Protein AF-A0A2S8FTF8-F1 (afdb_monomer)

Second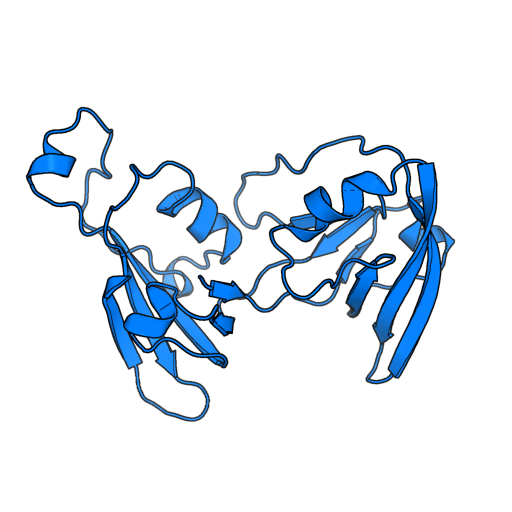ary structure (DSSP, 8-state):
-EEEEEPSP-EE-TTSHHHHTT--TTPEEEEETTEESS-TTTHHHHGGGGTTSEEEEEEEETTEEEEEEEE-PPPS--S---STTPPEEETTTTEEE-EEEEEEEE-TTSHHHHTT--TT-EEEEEEE---HHHHTSS----SS---EETTTTT--HHHHHHHHTTTPPTT--EEEEEEPTTSS-EEEEE-

Nearest PDB structures (foldseek):
  7w70-assembly1_B  TM=7.753E-01  e=2.051E-04  Kangiella koreensis DSM 16069
  7w6y-assembly1_A  TM=6.900E-01  e=7.087E-05  Kangiella koreensis DSM 16069
  7w6z-assembly1_A  TM=3.924E-01  e=5.774E-07  Kangiella koreensis DSM 16069
  2zpm-assembly1_A  TM=7.618E-01  e=7.851E-04  Escherichia coli K-12
  7w6x-assembly1_A  TM=4.088E-01  e=1.958E-05  Escherichia coli K-12

pLDDT: mean 88.94, std 10.86, range [48.06, 98.75]

Solvent-accessible surface area (backbone atoms only — not comparable to full-atom values): 10565 Å² total; per-residue (Å²): 78,75,32,39,32,55,49,38,30,68,43,65,39,85,92,20,40,33,53,77,47,70,58,53,70,60,28,28,68,48,26,48,56,93,44,64,33,65,48,53,88,54,34,45,69,70,51,50,80,44,50,75,38,73,36,47,34,32,25,38,47,97,86,41,82,46,78,33,73,32,52,25,40,71,66,88,58,77,88,75,70,82,51,94,84,49,58,48,49,38,55,29,37,26,37,28,28,42,45,45,49,34,27,59,37,46,38,86,93,22,54,38,39,79,46,66,55,47,57,50,26,34,56,40,35,43,30,82,54,66,50,74,73,56,68,69,39,95,65,88,68,75,95,58,100,66,64,48,41,34,64,86,69,69,44,44,38,56,53,47,41,56,74,66,50,73,79,53,66,87,90,54,37,33,37,38,31,29,37,38,66,98,56,95,48,73,48,78,34,62,64

Mean predicted aligned error: 5.54 Å

Sequence (191 aa):
GLVMEMTPILHIQEGSPAAEHGLKVGDKLVSIGDEPAADGYTLASRTAKYAGETVDVVVNRDGEEVTLSVPMRQPKQYNTQSGYRSELAVDMLGVSYSLERRVAEVLPGSPAEAAGLQAGDEIRTLRLKPTDSQKGSGYGWPKHDEPLSLVKDEIGWQDAFDAAFQYLPAGVPVEVIADREGTDETQTVLI

Foldseek 3Di:
DFQFDKFFWQDADPPFQCVVFPNDGRWAWQAWAPGGCSRVVCRLVVCQVQAQHWTWTWTQDPNDIDTTTTHFHHQPDDPPDQDFPDWRDNRSRRTTIATAQFTQADDPPDLCVVQPHGGGKRWFKKFWDADPVQVPPPDPDDPDRDIDGCVVVVGTPVNCCVVPPPPDDPPTKMWIWIDHPPDRDIDTTID

Structure (mmCIF, N/CA/C/O backbone):
data_AF-A0A2S8FTF8-F1
#
_entry.id   AF-A0A2S8FTF8-F1
#
loop_
_atom_site.group_PDB
_atom_site.id
_atom_site.type_symbol
_atom_site.label_atom_id
_atom_site.label_alt_id
_atom_site.label_comp_id
_atom_site.label_asym_id
_atom_site.label_entity_id
_atom_site.label_seq_id
_atom_site.pdbx_PDB_ins_code
_atom_site.Cartn_x
_atom_site.Cartn_y
_atom_site.Cartn_z
_atom_site.occupancy
_atom_site.B_iso_or_equiv
_atom_site.auth_seq_id
_atom_site.auth_comp_id
_atom_site.auth_asym_id
_atom_site.auth_atom_id
_atom_site.pdbx_PDB_model_num
ATOM 1 N N . GLY A 1 1 ? -0.404 -2.524 -11.926 1.00 88.25 1 GLY A N 1
ATOM 2 C CA . GLY A 1 1 ? -0.818 -3.939 -11.894 1.00 88.25 1 GLY A CA 1
ATOM 3 C C . GLY A 1 1 ? -0.213 -4.715 -10.740 1.00 88.25 1 GLY A C 1
ATOM 4 O O . GLY A 1 1 ? -0.396 -5.919 -10.711 1.00 88.25 1 GLY A O 1
ATOM 5 N N . LEU A 1 2 ? 0.488 -4.057 -9.812 1.00 92.75 2 LEU A N 1
ATOM 6 C CA . LEU A 1 2 ? 1.036 -4.682 -8.615 1.00 92.75 2 LEU A CA 1
ATOM 7 C C . LEU A 1 2 ? 0.256 -4.148 -7.419 1.00 92.75 2 LEU A C 1
ATOM 9 O O . LEU A 1 2 ? 0.100 -2.931 -7.303 1.00 92.75 2 LEU A O 1
ATOM 13 N N . VAL A 1 3 ? -0.223 -5.048 -6.571 1.00 94.62 3 VAL A N 1
ATOM 14 C CA . VAL A 1 3 ? -0.694 -4.738 -5.223 1.00 94.62 3 VAL A CA 1
ATOM 15 C C . VAL A 1 3 ? 0.404 -5.199 -4.281 1.00 94.62 3 VAL A C 1
ATOM 17 O O . VAL A 1 3 ? 0.821 -6.357 -4.329 1.00 94.62 3 VAL A O 1
ATOM 20 N N . MET A 1 4 ? 0.904 -4.287 -3.458 1.00 94.88 4 MET A N 1
ATOM 21 C CA . MET A 1 4 ? 2.010 -4.572 -2.548 1.00 94.88 4 MET A CA 1
ATOM 22 C C . MET A 1 4 ? 1.496 -4.965 -1.173 1.00 94.88 4 MET A C 1
ATOM 24 O O . MET A 1 4 ? 0.426 -4.525 -0.754 1.00 94.88 4 MET A O 1
ATOM 28 N N . GLU A 1 5 ? 2.272 -5.774 -0.460 1.00 94.88 5 GLU A N 1
ATOM 29 C CA . GLU A 1 5 ? 1.946 -6.133 0.911 1.00 94.88 5 GLU A CA 1
ATOM 30 C C . GLU A 1 5 ? 1.924 -4.895 1.805 1.00 94.88 5 GLU A C 1
ATOM 32 O O . GLU A 1 5 ? 2.870 -4.113 1.862 1.00 94.88 5 GLU A O 1
ATOM 37 N N . MET A 1 6 ? 0.817 -4.730 2.518 1.00 94.56 6 MET A N 1
ATOM 38 C CA . MET A 1 6 ? 0.644 -3.689 3.517 1.00 94.56 6 MET A CA 1
ATOM 39 C C . MET A 1 6 ? 1.134 -4.191 4.877 1.00 94.56 6 MET A C 1
ATOM 41 O O . MET A 1 6 ? 0.786 -5.302 5.297 1.00 94.56 6 MET A O 1
ATOM 45 N N . THR A 1 7 ? 1.906 -3.365 5.583 1.00 95.19 7 THR A N 1
ATOM 46 C CA . THR A 1 7 ? 2.301 -3.655 6.965 1.00 95.19 7 THR A CA 1
ATOM 47 C C . THR A 1 7 ? 1.078 -3.673 7.887 1.00 95.19 7 THR A C 1
ATOM 49 O O . THR A 1 7 ? 0.043 -3.077 7.577 1.00 95.19 7 THR A O 1
ATOM 52 N N . PRO A 1 8 ? 1.179 -4.278 9.081 1.00 97.31 8 PRO A N 1
ATOM 53 C CA . PRO A 1 8 ? 0.272 -3.939 10.167 1.00 97.31 8 PRO A CA 1
ATOM 54 C C . PRO A 1 8 ? 0.304 -2.435 10.483 1.00 97.31 8 PRO A C 1
ATOM 56 O O . PRO A 1 8 ? 1.239 -1.728 10.089 1.00 97.31 8 PRO A O 1
ATOM 59 N N . ILE A 1 9 ? -0.701 -1.957 11.219 1.00 97.56 9 ILE A N 1
ATOM 60 C CA . ILE A 1 9 ? -0.769 -0.574 11.700 1.00 97.56 9 ILE A CA 1
ATOM 61 C C . ILE A 1 9 ? 0.515 -0.255 12.465 1.00 97.56 9 ILE A C 1
ATOM 63 O O . ILE A 1 9 ? 0.829 -0.912 13.461 1.00 97.56 9 ILE A O 1
ATOM 67 N N . LEU A 1 10 ? 1.231 0.765 11.999 1.00 95.75 10 LEU A N 1
ATOM 68 C CA . LEU A 1 10 ? 2.494 1.220 12.575 1.00 95.75 10 LEU A CA 1
ATOM 69 C C . LEU A 1 10 ? 2.244 2.236 13.684 1.00 95.75 10 LEU A C 1
ATOM 71 O O . LEU A 1 10 ? 2.796 2.119 14.780 1.00 95.75 10 LEU A O 1
ATOM 75 N N . HIS A 1 11 ? 1.354 3.195 13.425 1.00 95.56 11 HIS A N 1
ATOM 76 C CA . HIS A 1 11 ? 1.014 4.236 14.381 1.00 95.56 11 HIS A CA 1
ATOM 77 C C . HIS A 1 11 ? -0.487 4.498 14.435 1.00 95.56 11 HIS A 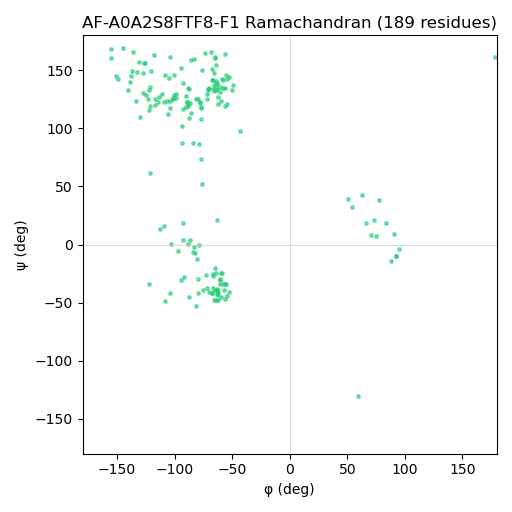C 1
ATOM 79 O O . HIS A 1 11 ? -1.219 4.366 13.454 1.00 95.56 11 HIS A O 1
ATOM 85 N N . ILE A 1 12 ? -0.931 4.897 15.626 1.00 96.69 12 ILE A N 1
ATOM 86 C CA . ILE A 1 12 ? -2.286 5.366 15.894 1.00 96.69 12 ILE A CA 1
ATOM 87 C C . ILE A 1 12 ? -2.169 6.766 16.483 1.00 96.69 12 ILE A C 1
ATOM 89 O O . ILE A 1 12 ? -1.471 6.980 17.475 1.00 96.69 12 ILE A O 1
ATOM 93 N N . GLN A 1 13 ? -2.859 7.722 15.871 1.00 95.25 13 GLN A N 1
ATOM 94 C CA . GLN A 1 13 ? -2.936 9.089 16.357 1.00 95.25 13 GLN A CA 1
ATOM 95 C C . GLN A 1 13 ? -3.675 9.126 17.704 1.00 95.25 13 GLN A C 1
ATOM 97 O O . GLN A 1 13 ? -4.774 8.587 17.842 1.00 95.25 13 GLN A O 1
ATOM 102 N N . GLU A 1 14 ? -3.106 9.815 18.690 1.00 95.38 14 GLU A N 1
ATOM 103 C CA . GLU A 1 14 ? -3.765 10.049 19.977 1.00 95.38 14 GLU A CA 1
ATOM 104 C C . GLU A 1 14 ? -5.084 10.824 19.796 1.00 95.38 14 GLU A C 1
ATOM 106 O O . GLU A 1 14 ? -5.155 11.782 19.022 1.00 95.38 14 GLU A O 1
ATOM 111 N N . GLY A 1 15 ? -6.144 10.388 20.488 1.00 95.38 15 GLY A N 1
ATOM 112 C CA . GLY A 1 15 ? -7.488 10.972 20.363 1.00 95.38 15 GLY A CA 1
ATOM 113 C C . GLY A 1 15 ? -8.142 10.758 18.992 1.00 95.38 15 GLY A C 1
ATOM 114 O O . GLY A 1 15 ? -9.038 11.507 18.604 1.00 95.38 15 GLY A O 1
ATOM 115 N N . SER A 1 16 ? -7.658 9.793 18.206 1.00 96.38 16 SER A N 1
ATOM 116 C CA . SER A 1 16 ? -8.309 9.379 16.964 1.00 96.38 16 SER A CA 1
ATOM 117 C C . SER A 1 16 ? -9.443 8.382 17.218 1.00 96.38 16 SER A C 1
ATOM 119 O O . SER A 1 16 ? -9.430 7.691 18.241 1.00 96.38 16 SER A O 1
ATOM 121 N N . PRO A 1 17 ? -10.381 8.226 16.263 1.00 97.69 17 PRO A N 1
ATOM 122 C CA . PRO A 1 17 ? -11.390 7.178 16.347 1.00 97.69 17 PRO A CA 1
ATOM 123 C C . PRO A 1 17 ? -10.800 5.785 16.568 1.00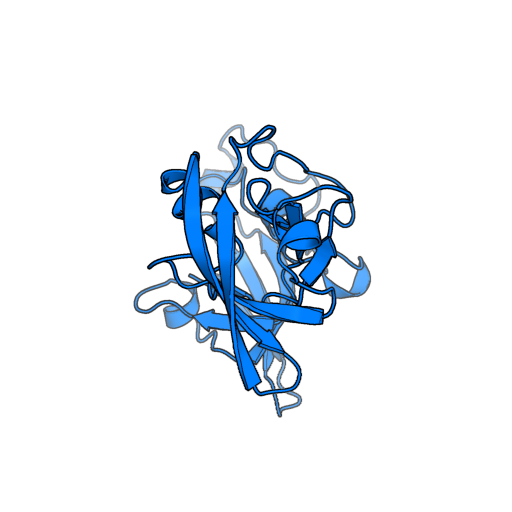 97.69 17 PRO A C 1
ATOM 125 O O . PRO A 1 17 ? -11.314 5.041 17.400 1.00 97.69 17 PRO A O 1
ATOM 128 N N . ALA A 1 18 ? -9.691 5.455 15.898 1.00 97.62 18 ALA A N 1
ATOM 129 C CA . ALA A 1 18 ? -9.010 4.180 16.084 1.00 97.62 18 ALA A CA 1
ATOM 130 C C . ALA A 1 18 ? -8.532 3.972 17.529 1.00 97.62 18 ALA A C 1
ATOM 132 O O . ALA A 1 18 ? -8.773 2.907 18.100 1.00 97.62 18 ALA A O 1
ATOM 133 N N . ALA A 1 19 ? -7.914 4.991 18.137 1.00 97.94 19 ALA A N 1
ATOM 134 C CA . ALA A 1 19 ? -7.459 4.929 19.528 1.00 97.94 19 ALA A CA 1
ATOM 135 C C . ALA A 1 19 ? -8.626 4.739 20.510 1.00 97.94 19 ALA A C 1
ATOM 137 O O . ALA A 1 19 ? -8.542 3.929 21.432 1.00 97.94 19 ALA A O 1
ATOM 138 N N . GLU A 1 20 ? -9.721 5.471 20.305 1.00 98.25 20 GLU A N 1
ATOM 139 C CA . GLU A 1 20 ? -10.884 5.452 21.198 1.00 98.25 20 GLU A CA 1
ATOM 140 C C . GLU A 1 20 ? -11.711 4.163 21.082 1.00 98.25 20 GLU A C 1
ATOM 142 O O . GLU A 1 20 ? -12.355 3.759 22.049 1.00 98.25 20 GLU A O 1
ATOM 147 N N . HIS A 1 21 ? -11.665 3.495 19.924 1.00 98.19 21 HIS A N 1
ATOM 148 C CA . HIS A 1 21 ? -12.496 2.324 19.615 1.00 98.19 21 HIS A CA 1
ATOM 149 C C . HIS A 1 21 ? -11.694 1.015 19.561 1.00 98.19 21 HIS A C 1
ATOM 151 O O . HIS A 1 21 ? -12.189 -0.008 19.093 1.00 98.19 21 HIS A O 1
ATOM 157 N N . GLY A 1 22 ? -10.472 1.016 20.101 1.00 97.50 22 GLY A N 1
ATOM 158 C CA . GLY A 1 22 ? -9.744 -0.210 20.432 1.00 97.50 22 GLY A CA 1
ATOM 159 C C . GLY A 1 22 ? -8.970 -0.860 19.284 1.00 97.50 22 GLY A C 1
ATOM 160 O O . GLY A 1 22 ? -8.610 -2.038 19.408 1.00 97.50 22 GLY A O 1
ATOM 161 N N . LEU A 1 23 ? -8.682 -0.123 18.204 1.00 98.50 23 LEU A N 1
ATOM 162 C CA . LEU A 1 23 ? -7.620 -0.513 17.272 1.00 98.50 23 LEU A CA 1
ATOM 163 C C . LEU A 1 23 ? -6.262 -0.404 17.971 1.00 98.50 23 LEU A C 1
ATOM 165 O O . LEU A 1 23 ? -6.068 0.405 18.883 1.00 98.50 23 LEU A O 1
ATOM 169 N N . LYS A 1 24 ? -5.314 -1.236 17.549 1.00 98.38 24 LYS A N 1
ATOM 170 C CA . LYS A 1 24 ? -3.985 -1.337 18.150 1.00 98.38 24 LYS A CA 1
ATOM 171 C C . LYS A 1 24 ? -2.902 -1.315 17.081 1.00 98.38 24 LYS A C 1
ATOM 173 O O . LYS A 1 24 ? -3.083 -1.804 15.970 1.00 98.38 24 LYS A O 1
ATOM 178 N N . VAL A 1 25 ? -1.745 -0.769 17.449 1.00 98.31 25 VAL A N 1
ATOM 179 C CA . VAL A 1 25 ? -0.509 -0.978 16.687 1.00 98.31 25 VAL A CA 1
ATOM 180 C C . VAL A 1 25 ? -0.259 -2.484 16.589 1.00 98.31 25 VAL A C 1
ATOM 182 O O . VAL A 1 25 ? -0.403 -3.195 17.584 1.00 98.31 25 VAL A O 1
ATOM 185 N N . GLY A 1 26 ? 0.090 -2.956 15.394 1.00 98.25 26 GLY A N 1
ATOM 186 C CA . GLY A 1 26 ? 0.236 -4.381 15.090 1.00 98.25 26 GLY A CA 1
ATOM 187 C C . GLY A 1 26 ? -1.025 -5.062 14.545 1.00 98.25 26 GLY A C 1
ATOM 188 O O . GLY A 1 26 ? -0.917 -6.174 14.036 1.00 98.25 26 GLY A O 1
ATOM 189 N N . ASP A 1 27 ? -2.191 -4.410 14.568 1.00 98.62 27 ASP A N 1
ATOM 190 C CA . ASP A 1 27 ? -3.370 -4.913 13.857 1.00 98.62 27 ASP A CA 1
ATOM 191 C C . ASP A 1 27 ? -3.133 -4.858 12.341 1.00 98.62 27 ASP A C 1
ATOM 193 O O . ASP A 1 27 ? -2.706 -3.831 11.811 1.00 98.62 27 ASP A O 1
ATOM 197 N N . LYS A 1 28 ? -3.451 -5.930 11.611 1.00 97.88 28 LYS A N 1
ATOM 198 C CA . LYS A 1 28 ? -3.462 -5.905 10.143 1.00 97.88 28 LYS A CA 1
ATOM 199 C C . LYS A 1 28 ? -4.868 -5.574 9.660 1.00 97.88 28 LYS A C 1
ATOM 201 O O . LYS A 1 28 ? -5.790 -6.348 9.893 1.00 97.88 28 LYS A O 1
ATOM 206 N N . LEU A 1 29 ? -5.042 -4.440 8.983 1.00 98.25 29 LEU A N 1
ATOM 207 C CA . LEU A 1 29 ? -6.338 -4.067 8.409 1.00 98.25 29 LEU A CA 1
ATOM 208 C C . LEU A 1 29 ? -6.786 -5.117 7.378 1.00 98.25 29 LEU A C 1
ATOM 210 O O . LEU A 1 29 ? -6.016 -5.486 6.490 1.00 98.25 29 LEU A O 1
ATOM 214 N N . VAL A 1 30 ? -8.033 -5.576 7.496 1.00 98.19 30 VAL A N 1
ATOM 215 C CA . VAL A 1 30 ? -8.677 -6.528 6.574 1.00 98.19 30 VAL A CA 1
ATOM 216 C C . VAL A 1 30 ? -9.732 -5.814 5.733 1.00 98.19 30 VAL A C 1
ATOM 218 O O . VAL A 1 30 ? -9.714 -5.926 4.506 1.00 98.19 30 VAL A O 1
ATOM 221 N N . SER A 1 31 ? -10.608 -5.024 6.359 1.00 98.50 31 SER A N 1
ATOM 222 C CA . SER A 1 31 ? -11.596 -4.194 5.660 1.00 98.50 31 SER A CA 1
ATOM 223 C C . SER A 1 31 ? -12.043 -2.991 6.492 1.00 98.50 31 SER A C 1
ATOM 225 O O . SER A 1 31 ? -11.891 -2.958 7.715 1.00 98.50 31 SER A O 1
ATOM 227 N N . ILE A 1 32 ? -12.604 -1.995 5.808 1.00 98.31 32 ILE A N 1
ATOM 228 C CA . ILE A 1 32 ? -13.273 -0.833 6.400 1.00 98.31 32 ILE A CA 1
ATOM 229 C C . ILE A 1 32 ? -14.627 -0.710 5.697 1.00 98.31 32 ILE A C 1
ATOM 231 O O . ILE A 1 32 ? -14.680 -0.388 4.511 1.00 98.31 32 ILE A O 1
ATOM 235 N N . GLY A 1 33 ? -15.717 -1.000 6.406 1.00 97.31 33 GLY A N 1
ATOM 236 C CA . GLY A 1 33 ? -17.031 -1.171 5.791 1.00 97.31 33 GLY A CA 1
ATOM 237 C C . GLY A 1 33 ? -17.016 -2.298 4.749 1.00 97.31 33 GLY A C 1
ATOM 238 O O . GLY A 1 33 ? -16.523 -3.395 5.010 1.00 97.31 33 GLY A O 1
ATOM 239 N N . ASP A 1 34 ? -17.537 -2.013 3.556 1.00 96.88 34 ASP A N 1
ATOM 240 C CA . ASP A 1 34 ? -17.499 -2.905 2.388 1.00 96.88 34 ASP A CA 1
ATOM 241 C C . ASP A 1 34 ? -16.191 -2.829 1.577 1.00 96.88 34 ASP A C 1
ATOM 243 O O . ASP A 1 34 ? -16.037 -3.586 0.621 1.00 96.88 34 ASP A O 1
ATOM 247 N N . GLU A 1 35 ? -15.235 -1.964 1.938 1.00 97.44 35 GLU A N 1
ATOM 248 C CA . GLU A 1 35 ? -13.964 -1.820 1.218 1.00 97.44 35 GLU A CA 1
ATOM 249 C C . GLU A 1 35 ? -12.874 -2.763 1.766 1.00 97.44 35 GLU A C 1
ATOM 251 O O . GLU A 1 35 ? -12.447 -2.610 2.917 1.00 97.44 35 GLU A O 1
ATOM 256 N N . PRO A 1 36 ? -12.339 -3.698 0.953 1.00 96.88 36 PRO A N 1
ATOM 257 C CA . PRO A 1 36 ? -11.198 -4.520 1.345 1.00 96.88 36 PRO A CA 1
ATOM 258 C C . PRO A 1 36 ? -9.924 -3.686 1.493 1.00 96.88 36 PRO A C 1
ATOM 260 O O . PRO A 1 36 ? -9.637 -2.816 0.662 1.00 96.88 36 PRO A O 1
ATOM 263 N N . ALA A 1 37 ? -9.113 -4.003 2.499 1.00 96.12 37 ALA A N 1
ATOM 264 C CA . ALA A 1 37 ? -7.881 -3.285 2.816 1.00 96.12 37 ALA A CA 1
ATOM 265 C C . ALA A 1 37 ? -6.636 -3.799 2.069 1.00 96.12 37 ALA A C 1
ATOM 267 O O . ALA A 1 37 ? -5.556 -3.250 2.259 1.00 96.12 37 ALA A O 1
ATOM 268 N N . ALA A 1 38 ? -6.775 -4.823 1.214 1.00 91.06 38 ALA A N 1
ATOM 269 C CA . ALA A 1 38 ? -5.654 -5.451 0.505 1.00 91.06 38 ALA A CA 1
ATOM 270 C C . ALA A 1 38 ? -4.832 -4.452 -0.330 1.00 91.06 38 ALA A C 1
ATOM 272 O O . ALA A 1 38 ? -3.609 -4.423 -0.224 1.00 91.06 38 ALA A O 1
ATOM 273 N N . ASP A 1 39 ? -5.498 -3.592 -1.109 1.00 92.06 39 ASP A N 1
ATOM 274 C CA . ASP A 1 39 ? -4.838 -2.465 -1.773 1.00 92.06 39 ASP A CA 1
ATOM 275 C C . ASP A 1 39 ? -4.741 -1.271 -0.820 1.00 92.06 39 ASP A C 1
ATOM 277 O O . ASP A 1 39 ? -5.614 -0.390 -0.787 1.00 92.06 39 ASP A O 1
ATOM 281 N N . GLY A 1 40 ? -3.657 -1.268 -0.044 1.00 92.12 40 GLY A N 1
ATOM 282 C CA . GLY A 1 40 ? -3.333 -0.210 0.902 1.00 92.12 40 GLY A CA 1
ATOM 283 C C . GLY A 1 40 ? -3.056 1.143 0.241 1.00 92.12 40 GLY A C 1
ATOM 284 O O . GLY A 1 40 ? -3.285 2.166 0.887 1.00 92.12 40 GLY A O 1
ATOM 285 N N . TYR A 1 41 ? -2.632 1.186 -1.033 1.00 89.56 41 TYR A N 1
ATOM 286 C CA . TYR A 1 41 ? -2.316 2.446 -1.723 1.00 89.56 41 TYR A CA 1
ATOM 287 C C . TYR A 1 41 ? -3.576 3.288 -1.950 1.00 89.56 41 TYR A C 1
ATOM 289 O O . TYR A 1 41 ? -3.582 4.498 -1.725 1.00 89.56 41 TYR A O 1
ATOM 297 N N . THR A 1 42 ? -4.675 2.644 -2.346 1.00 90.56 42 THR A N 1
ATOM 298 C CA . THR A 1 42 ? -5.952 3.323 -2.629 1.00 90.56 42 THR A CA 1
ATOM 299 C C . THR A 1 42 ? -6.938 3.301 -1.461 1.00 90.56 42 THR A C 1
ATOM 301 O O . THR A 1 42 ? -7.988 3.939 -1.530 1.00 90.56 42 THR A O 1
ATOM 304 N N . LEU A 1 43 ? -6.631 2.594 -0.372 1.00 93.62 43 LEU A N 1
ATOM 305 C CA . LEU A 1 43 ? -7.567 2.367 0.732 1.00 93.62 43 LEU A CA 1
ATOM 306 C C . LEU A 1 43 ? -8.155 3.664 1.307 1.00 93.62 43 LEU A C 1
ATOM 308 O O . LEU A 1 43 ? -9.366 3.763 1.509 1.00 93.62 43 LEU A O 1
ATOM 312 N N . ALA A 1 44 ? -7.322 4.682 1.527 1.00 91.75 44 ALA A N 1
ATOM 313 C CA . ALA A 1 44 ? -7.766 5.953 2.094 1.00 91.75 44 ALA A CA 1
ATOM 314 C C . ALA A 1 44 ? -8.769 6.693 1.191 1.00 91.75 44 ALA A C 1
ATOM 316 O O . ALA A 1 44 ? -9.731 7.276 1.687 1.00 91.75 44 ALA A O 1
ATOM 317 N N . SER A 1 45 ? -8.577 6.658 -0.132 1.00 91.06 45 SER A N 1
ATOM 318 C CA . SER A 1 45 ? -9.491 7.315 -1.073 1.00 91.06 45 SER A CA 1
ATOM 319 C C . SER A 1 45 ? -10.788 6.528 -1.246 1.00 91.06 45 SER A C 1
ATOM 321 O O . SER A 1 45 ? -11.861 7.128 -1.262 1.00 91.06 45 SER A O 1
ATOM 323 N N . ARG A 1 46 ? -10.715 5.192 -1.296 1.00 93.81 46 ARG A N 1
ATOM 324 C CA . ARG A 1 46 ? -11.897 4.316 -1.383 1.00 93.81 46 ARG A CA 1
ATOM 325 C C . ARG A 1 46 ? -12.801 4.436 -0.159 1.00 93.81 46 ARG A C 1
ATOM 327 O O . ARG A 1 46 ? -14.020 4.508 -0.286 1.00 93.81 46 ARG A O 1
ATOM 334 N N . THR A 1 47 ? -12.203 4.540 1.022 1.00 94.75 47 THR A N 1
ATOM 335 C CA . THR A 1 47 ? -12.939 4.651 2.291 1.00 94.75 47 THR A CA 1
ATOM 336 C C . THR A 1 47 ? -13.408 6.071 2.601 1.00 94.75 47 THR A C 1
ATOM 338 O O . THR A 1 47 ? -14.186 6.258 3.534 1.00 94.75 47 THR A O 1
ATOM 341 N N . ALA A 1 48 ? -13.006 7.077 1.808 1.00 92.69 48 ALA A N 1
ATOM 342 C CA . ALA A 1 48 ? -13.413 8.473 2.004 1.00 92.69 48 ALA A CA 1
ATOM 343 C C . ALA A 1 48 ? -14.936 8.666 1.945 1.00 92.69 48 ALA A C 1
ATOM 345 O O . ALA A 1 48 ? -15.472 9.593 2.553 1.00 92.69 48 ALA A O 1
ATOM 346 N N . LYS A 1 49 ? -15.637 7.760 1.252 1.00 94.12 49 LYS A N 1
ATOM 347 C CA . LYS A 1 49 ? -17.101 7.728 1.160 1.00 94.12 49 LYS A CA 1
ATOM 348 C C . LYS A 1 49 ? -17.801 7.583 2.518 1.00 94.12 49 LYS A C 1
ATOM 350 O O . LYS A 1 49 ? -18.934 8.025 2.634 1.00 94.12 49 LYS A O 1
ATOM 355 N N . TYR A 1 50 ? -17.132 7.027 3.530 1.00 96.44 50 TYR A N 1
ATOM 356 C CA . TYR A 1 50 ? -17.706 6.823 4.865 1.00 96.44 50 TYR A CA 1
ATOM 357 C C . TYR A 1 50 ? -17.553 8.026 5.800 1.00 96.44 50 TYR A C 1
ATOM 359 O O . TYR A 1 50 ? -17.890 7.931 6.976 1.00 96.44 50 TYR A O 1
ATOM 367 N N . ALA A 1 51 ? -17.002 9.152 5.339 1.00 94.44 51 ALA A N 1
ATOM 368 C CA . ALA A 1 51 ? -16.766 10.307 6.197 1.00 94.44 51 ALA A CA 1
ATOM 369 C C . ALA A 1 51 ? -18.061 10.793 6.884 1.00 94.44 51 ALA A C 1
ATOM 371 O O . ALA A 1 51 ? -19.004 11.242 6.234 1.00 94.44 51 ALA A O 1
ATOM 372 N N . GLY A 1 52 ? -18.073 10.772 8.219 1.00 95.56 52 GLY A N 1
ATOM 373 C CA . GLY A 1 52 ? -19.226 11.115 9.056 1.00 95.56 52 GLY A CA 1
ATOM 374 C C . GLY A 1 52 ? -20.087 9.924 9.489 1.00 95.56 52 GLY A C 1
ATOM 375 O O . GLY A 1 52 ? -21.019 10.122 10.266 1.00 95.56 52 GLY A O 1
ATOM 376 N N . GLU A 1 53 ? -19.779 8.712 9.031 1.00 97.44 53 GLU A N 1
ATOM 377 C CA . GLU A 1 53 ? -20.509 7.484 9.357 1.00 97.44 53 GLU A CA 1
ATOM 378 C C . GLU A 1 53 ? -19.748 6.627 10.377 1.00 97.44 53 GLU A C 1
ATOM 380 O O . GLU A 1 53 ? -18.543 6.777 10.575 1.00 97.44 53 GLU A O 1
ATOM 385 N N . THR A 1 54 ? -20.452 5.703 11.029 1.00 98.25 54 THR A N 1
ATOM 386 C CA . THR A 1 54 ? -19.830 4.630 11.813 1.00 98.25 54 THR A CA 1
ATOM 387 C C . THR A 1 54 ? -19.811 3.371 10.966 1.00 98.25 54 THR A C 1
ATOM 389 O O . THR A 1 54 ? -20.857 2.951 10.475 1.00 98.25 54 THR A O 1
ATOM 392 N N . VAL A 1 55 ? -18.632 2.774 10.809 1.00 98.38 55 VAL A N 1
ATOM 393 C CA . VAL A 1 55 ? -18.434 1.574 9.990 1.00 98.38 55 VAL A CA 1
ATOM 394 C C . VAL A 1 55 ? -17.750 0.479 10.789 1.00 98.38 55 VAL A C 1
ATOM 396 O O . VAL A 1 55 ? -17.030 0.748 11.752 1.00 98.38 55 VAL A O 1
ATOM 399 N N . ASP A 1 56 ? -17.953 -0.759 10.357 1.00 98.69 56 ASP A N 1
ATOM 400 C CA . ASP A 1 56 ? -17.215 -1.896 10.884 1.00 98.69 56 ASP A CA 1
ATOM 401 C C . ASP A 1 56 ? -15.818 -1.934 10.258 1.00 98.69 56 ASP A C 1
ATOM 403 O O . ASP A 1 56 ? -15.657 -1.981 9.038 1.00 98.69 56 ASP A O 1
ATOM 407 N N . VAL A 1 57 ? -14.797 -1.897 11.105 1.00 98.69 57 VAL A N 1
ATOM 408 C CA . VAL A 1 57 ? -13.395 -2.081 10.741 1.00 98.69 57 VAL A CA 1
ATOM 409 C C . VAL A 1 57 ? -12.984 -3.474 11.183 1.00 98.69 57 VAL A C 1
ATOM 411 O O . VAL A 1 57 ? -13.005 -3.786 12.376 1.00 98.69 57 VAL A O 1
ATOM 414 N N . VAL A 1 58 ? -12.615 -4.312 10.220 1.00 98.75 58 VAL A N 1
ATOM 415 C CA . VAL A 1 58 ? -12.143 -5.672 10.480 1.00 98.75 58 VAL A CA 1
ATOM 416 C C . VAL A 1 58 ? -10.625 -5.671 10.432 1.00 98.75 58 VAL A C 1
ATOM 418 O O . VAL A 1 58 ? -10.019 -5.183 9.473 1.00 98.75 58 VAL A O 1
ATOM 421 N N . VAL A 1 59 ? -10.005 -6.226 11.468 1.00 98.69 59 VAL A N 1
ATOM 422 C CA . VAL A 1 59 ? -8.556 -6.397 11.560 1.00 98.69 59 VAL A CA 1
ATOM 423 C C . VAL A 1 59 ? -8.206 -7.836 11.889 1.00 98.69 59 VAL A C 1
ATOM 425 O O . VAL A 1 59 ? -8.929 -8.495 12.626 1.00 98.69 59 VAL A O 1
ATOM 428 N N . ASN A 1 60 ? -7.071 -8.313 11.392 1.00 98.31 60 ASN A N 1
ATOM 429 C CA . ASN A 1 60 ? -6.435 -9.507 11.915 1.00 98.31 60 ASN A CA 1
ATOM 430 C C . ASN A 1 60 ? -5.499 -9.096 13.059 1.00 98.31 60 ASN A C 1
ATOM 432 O O . ASN A 1 60 ? -4.564 -8.317 12.853 1.00 98.31 60 ASN A O 1
ATOM 436 N N . ARG A 1 61 ? -5.772 -9.607 14.256 1.00 98.19 61 ARG A N 1
ATOM 437 C CA . ARG A 1 61 ? -4.991 -9.392 15.471 1.00 98.19 61 ARG A CA 1
ATOM 438 C C . ARG A 1 61 ? -4.556 -10.751 15.990 1.00 98.19 61 ARG A C 1
ATOM 440 O O . ARG A 1 61 ? -5.394 -11.570 16.351 1.00 98.19 61 ARG A O 1
ATOM 447 N N . ASP A 1 62 ? -3.249 -10.989 15.999 1.00 95.75 62 ASP A N 1
ATOM 448 C CA . ASP A 1 62 ? -2.658 -12.246 16.475 1.00 95.75 62 ASP A CA 1
ATOM 449 C C . ASP A 1 62 ? -3.240 -13.506 15.793 1.00 95.75 62 ASP A C 1
ATOM 451 O O . ASP A 1 62 ? -3.325 -14.576 16.391 1.00 95.75 62 ASP A O 1
ATOM 455 N N . GLY A 1 63 ? -3.635 -13.386 14.519 1.00 96.25 63 GLY A N 1
ATOM 456 C CA . GLY A 1 63 ? -4.212 -14.475 13.727 1.00 96.25 63 GLY A CA 1
ATOM 457 C C . GLY A 1 63 ? -5.740 -14.559 13.766 1.00 96.25 63 GLY A C 1
ATOM 458 O O . GLY A 1 63 ? -6.309 -15.275 12.943 1.00 96.25 63 GLY A O 1
ATOM 459 N N . GLU A 1 64 ? -6.411 -13.803 14.634 1.00 97.44 64 GLU A N 1
ATOM 460 C CA . GLU A 1 64 ? -7.872 -13.784 14.752 1.00 97.44 64 GLU A CA 1
ATOM 461 C C . GLU A 1 64 ? -8.475 -12.522 14.130 1.00 97.44 64 GLU A C 1
ATOM 463 O O . GLU A 1 64 ? -7.912 -11.431 14.225 1.00 97.44 64 GLU A O 1
ATOM 468 N N . GLU A 1 65 ? -9.645 -12.649 13.502 1.00 98.19 65 GLU A N 1
ATOM 469 C CA . GLU A 1 65 ? -10.386 -11.486 13.014 1.00 98.19 65 GLU A CA 1
ATOM 470 C C . GLU A 1 65 ? -11.153 -10.808 14.152 1.00 98.19 65 GLU A C 1
ATOM 472 O O . GLU A 1 65 ? -11.969 -11.419 14.844 1.00 98.19 65 GLU A O 1
ATOM 477 N N . VAL A 1 66 ? -10.912 -9.512 14.317 1.00 98.50 66 VAL A N 1
ATOM 478 C CA . VAL A 1 66 ? -11.586 -8.645 15.279 1.00 98.50 66 VAL A CA 1
ATOM 479 C C . VAL A 1 66 ? -12.341 -7.577 14.503 1.00 98.50 66 VAL A C 1
ATOM 481 O O . VAL A 1 66 ? -11.757 -6.855 13.699 1.00 98.50 66 VAL A O 1
ATOM 484 N N . THR A 1 67 ? -13.642 -7.462 14.760 1.00 98.62 67 THR A N 1
ATOM 485 C CA . THR A 1 67 ? -14.486 -6.404 14.191 1.00 98.62 67 THR A CA 1
ATOM 486 C C . THR A 1 67 ? -14.701 -5.303 15.222 1.00 98.62 67 THR A C 1
ATOM 488 O O . THR A 1 67 ? -15.096 -5.577 16.357 1.00 98.62 67 THR A O 1
ATOM 491 N N . LEU A 1 68 ? -14.440 -4.059 14.830 1.00 98.62 68 LEU A N 1
ATOM 492 C CA . LEU A 1 68 ? -14.567 -2.870 15.667 1.00 98.62 68 LEU A CA 1
ATOM 493 C C . LEU A 1 68 ? -15.490 -1.874 14.969 1.00 98.62 68 LEU A C 1
ATOM 495 O O . LEU A 1 68 ? -15.269 -1.545 13.810 1.00 98.62 68 LEU A O 1
ATOM 499 N N . SER A 1 69 ? -16.504 -1.371 15.667 1.00 98.44 69 SER A N 1
ATOM 500 C CA . SER A 1 69 ? -17.380 -0.327 15.127 1.00 98.44 69 SER A CA 1
ATOM 501 C C . SER A 1 69 ? -16.754 1.041 15.402 1.00 98.44 69 SER A C 1
ATOM 503 O O . SER A 1 69 ? -16.603 1.424 16.565 1.00 98.44 69 SER A O 1
ATOM 505 N N . VAL A 1 70 ? -16.331 1.752 14.353 1.00 98.56 70 VAL A N 1
ATOM 506 C CA . VAL A 1 70 ? -15.500 2.961 14.470 1.00 98.56 70 VAL A CA 1
ATOM 507 C C . VAL A 1 70 ? -16.128 4.130 13.703 1.00 98.56 70 VAL A C 1
ATOM 509 O O . VAL A 1 70 ? -16.488 3.973 12.534 1.00 98.56 70 VAL A O 1
ATOM 512 N N . PRO A 1 71 ? -16.268 5.322 14.315 1.00 97.75 71 PRO A N 1
ATOM 513 C CA . PRO A 1 71 ? -16.701 6.516 13.601 1.00 97.75 71 PRO A CA 1
ATOM 514 C C . PRO A 1 71 ? -15.597 7.030 12.668 1.00 97.75 71 PRO A C 1
ATOM 516 O O . PRO A 1 71 ? -14.466 7.270 13.082 1.00 97.75 71 PRO A O 1
ATOM 519 N N . MET A 1 72 ? -15.939 7.270 11.411 1.00 96.00 72 MET A N 1
ATOM 520 C CA . MET A 1 72 ? -15.053 7.843 10.404 1.00 96.00 72 MET A CA 1
ATOM 521 C C . MET A 1 72 ? -15.148 9.367 10.473 1.00 96.00 72 MET A C 1
ATOM 523 O O . MET A 1 72 ? -16.164 9.960 10.101 1.00 96.00 72 MET A O 1
ATOM 527 N N . ARG A 1 73 ? -14.102 10.039 10.967 1.00 94.31 73 ARG A N 1
ATOM 528 C CA . ARG A 1 73 ? -14.095 11.514 11.012 1.00 94.31 73 ARG A CA 1
ATOM 529 C C . ARG A 1 73 ? -14.018 12.106 9.603 1.00 94.31 73 ARG A C 1
ATOM 531 O O . ARG A 1 73 ? -13.654 11.427 8.651 1.00 94.31 73 ARG A O 1
ATOM 538 N N . GLN A 1 74 ? -14.296 13.400 9.475 1.00 91.00 74 GLN A N 1
ATOM 539 C CA . GLN A 1 74 ? -13.990 14.116 8.235 1.00 91.00 74 GLN A CA 1
ATOM 540 C C . GLN A 1 74 ? -12.472 14.122 7.994 1.00 91.00 74 GLN A C 1
ATOM 542 O O . GLN A 1 74 ? -11.734 14.437 8.938 1.00 91.00 74 GLN A O 1
ATOM 547 N N . PRO A 1 75 ? -11.995 13.807 6.774 1.00 82.19 75 PRO A N 1
ATOM 548 C CA . PRO A 1 75 ? -10.574 13.848 6.475 1.00 82.19 75 PRO A CA 1
ATOM 549 C C . PRO A 1 75 ? -10.066 15.284 6.643 1.00 82.19 75 PRO A C 1
ATOM 551 O O . PRO A 1 75 ? -10.556 16.222 6.012 1.00 82.19 75 PRO A O 1
ATOM 554 N N . LYS A 1 76 ? -9.091 15.465 7.530 1.00 77.06 76 LYS A N 1
ATOM 555 C CA . LYS A 1 76 ? -8.387 16.736 7.738 1.00 77.06 76 LYS A CA 1
ATOM 556 C C . LYS A 1 76 ? -7.325 16.942 6.667 1.00 77.06 76 LYS A C 1
ATOM 558 O O . LYS A 1 76 ? -7.013 18.082 6.326 1.00 77.06 76 LYS A O 1
ATOM 563 N N . GLN A 1 77 ? -6.779 15.844 6.152 1.00 67.31 77 GLN A N 1
ATOM 564 C CA . GLN A 1 77 ? -5.819 15.822 5.061 1.00 67.31 77 GLN A CA 1
ATOM 565 C C . GLN A 1 77 ? -6.145 14.643 4.143 1.00 67.31 77 GLN A C 1
ATOM 567 O O . GLN A 1 77 ? -6.356 13.522 4.601 1.00 67.31 77 GLN A O 1
ATOM 572 N N . TYR A 1 78 ? -6.172 14.897 2.838 1.00 62.53 78 TYR A N 1
ATOM 573 C CA . TYR A 1 78 ? -6.037 13.829 1.854 1.00 62.53 78 TYR A CA 1
ATOM 574 C C . TYR A 1 78 ? -4.546 13.565 1.736 1.00 62.53 78 TYR A C 1
ATOM 576 O O . TYR A 1 78 ? -3.803 14.521 1.564 1.00 62.53 78 TYR A O 1
ATOM 584 N N . ASN A 1 79 ? -4.120 12.319 1.923 1.00 58.47 79 ASN A N 1
ATOM 585 C CA . ASN A 1 79 ? -2.724 11.921 2.085 1.00 58.47 79 ASN A CA 1
ATOM 586 C C . ASN A 1 79 ? -1.781 12.640 1.085 1.00 58.47 79 ASN A C 1
ATOM 588 O O . ASN A 1 79 ? -1.708 12.268 -0.081 1.00 58.47 79 ASN A O 1
ATOM 592 N N . THR A 1 80 ? -1.114 13.716 1.523 1.00 50.62 80 THR A N 1
ATOM 593 C CA . THR A 1 80 ? -0.175 14.517 0.709 1.00 50.62 80 THR A CA 1
ATOM 594 C C . THR 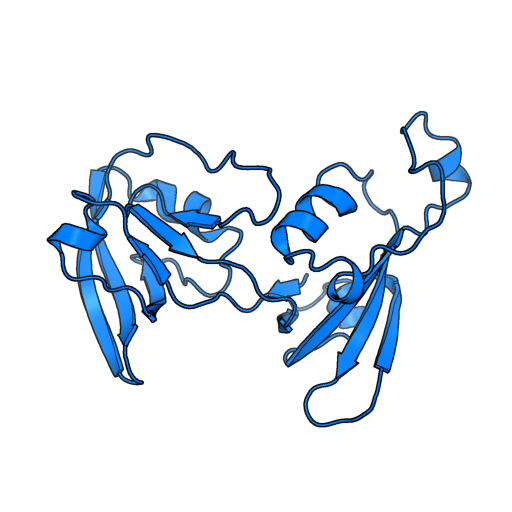A 1 80 ? 1.262 14.380 1.207 1.00 50.62 80 THR A C 1
ATOM 596 O O . THR A 1 80 ? 2.113 15.207 0.874 1.00 50.62 80 THR A O 1
ATOM 599 N N . GLN A 1 81 ? 1.537 13.408 2.079 1.00 51.69 81 GLN A N 1
ATOM 600 C CA . GLN A 1 81 ? 2.857 13.253 2.672 1.00 51.69 81 GLN A CA 1
ATOM 601 C C . GLN A 1 81 ? 3.788 12.563 1.665 1.00 51.69 81 GLN A C 1
ATOM 603 O O . GLN A 1 81 ? 3.945 11.352 1.687 1.00 51.69 81 GLN A O 1
ATOM 608 N N . SER A 1 82 ? 4.424 13.344 0.790 1.00 50.44 82 SER A N 1
ATOM 609 C CA . SER A 1 82 ? 5.642 12.910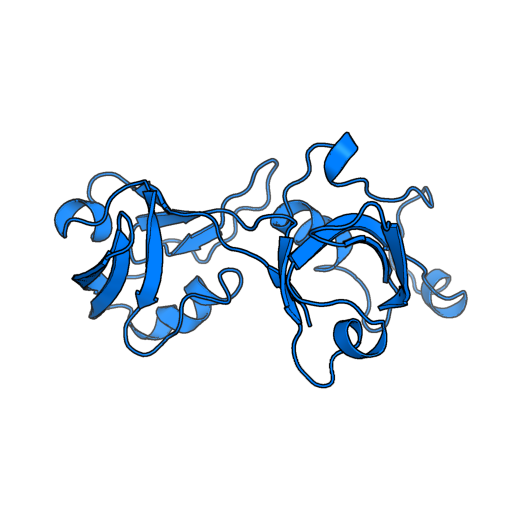 0.094 1.00 50.44 82 SER A CA 1
ATOM 6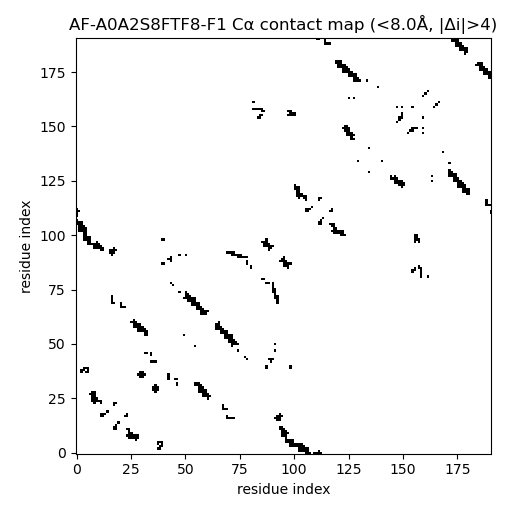10 C C . SER A 1 82 ? 6.855 13.287 0.949 1.00 50.44 82 SER A C 1
ATOM 612 O O . SER A 1 82 ? 7.041 14.456 1.299 1.00 50.44 82 SER A O 1
ATOM 614 N N . GLY A 1 83 ? 7.681 12.306 1.308 1.00 54.12 83 GLY A N 1
ATOM 615 C CA . GLY A 1 83 ? 8.892 12.500 2.108 1.00 54.12 83 GLY A CA 1
ATOM 616 C C . GLY A 1 83 ? 9.608 11.178 2.382 1.00 54.12 83 GLY A C 1
ATOM 617 O O . GLY A 1 83 ? 9.008 10.127 2.245 1.00 54.12 83 GLY A O 1
ATOM 618 N N . TYR A 1 84 ? 10.887 11.225 2.764 1.00 48.06 84 TYR A N 1
ATOM 619 C CA . TYR A 1 84 ? 11.684 10.026 3.060 1.00 48.06 84 TYR A CA 1
ATOM 620 C C . TYR A 1 84 ? 11.052 9.218 4.206 1.00 48.06 84 TYR A C 1
ATOM 622 O O . TYR A 1 84 ? 10.877 9.775 5.295 1.00 48.06 84 TYR A O 1
ATOM 630 N N . ARG A 1 85 ? 10.746 7.931 3.971 1.00 64.06 85 ARG A N 1
ATOM 631 C CA . ARG A 1 85 ? 9.957 7.060 4.868 1.00 64.06 85 ARG A CA 1
ATOM 632 C C . ARG A 1 85 ? 8.522 7.553 5.056 1.00 64.06 85 ARG A C 1
ATOM 634 O O . ARG A 1 85 ? 8.023 7.586 6.181 1.00 64.06 85 ARG A O 1
ATOM 641 N N . SER A 1 86 ? 7.881 7.979 3.969 1.00 72.56 86 SER A N 1
ATOM 642 C CA . SER A 1 86 ? 6.464 8.324 4.021 1.00 72.56 86 SER A CA 1
ATOM 643 C C . SER A 1 86 ? 5.629 7.086 4.347 1.00 72.56 86 SER A C 1
ATOM 645 O O . SER A 1 86 ? 5.859 5.995 3.828 1.00 72.56 86 SER A O 1
ATOM 647 N N . GLU A 1 87 ? 4.686 7.266 5.264 1.00 85.38 87 GLU A N 1
ATOM 648 C CA . GLU A 1 87 ? 3.684 6.264 5.594 1.00 85.38 87 GLU A CA 1
ATOM 649 C C . GLU A 1 87 ? 2.381 6.637 4.895 1.00 85.38 87 GLU A C 1
ATOM 651 O O . GLU A 1 87 ? 2.024 7.816 4.769 1.00 85.38 87 GLU A O 1
ATOM 656 N N . LEU A 1 88 ? 1.632 5.624 4.481 1.00 88.88 88 LEU A N 1
ATOM 657 C CA . LEU A 1 88 ? 0.244 5.800 4.108 1.00 88.88 88 LEU A CA 1
ATOM 658 C C . LEU A 1 88 ? -0.606 5.935 5.364 1.00 88.88 88 LEU A C 1
ATOM 660 O O . LEU A 1 88 ? -0.304 5.365 6.411 1.00 88.88 88 LEU A O 1
ATOM 664 N N . ALA A 1 89 ? -1.704 6.674 5.249 1.00 90.81 89 ALA A N 1
ATOM 665 C CA . ALA A 1 89 ? -2.621 6.861 6.357 1.00 90.81 89 ALA A CA 1
ATOM 666 C C . ALA A 1 89 ? -4.076 6.790 5.907 1.00 90.81 89 ALA A C 1
ATOM 668 O O . ALA A 1 89 ? -4.466 7.382 4.898 1.00 90.81 89 ALA A O 1
ATOM 669 N N . VAL A 1 90 ? -4.903 6.144 6.730 1.00 93.56 90 VAL A N 1
ATOM 670 C CA . VAL A 1 90 ? -6.357 6.334 6.701 1.00 93.56 90 VAL A CA 1
ATOM 671 C C . VAL A 1 90 ? -6.670 7.407 7.736 1.00 93.56 90 VAL A C 1
ATOM 673 O O . VAL A 1 90 ? -6.938 7.124 8.906 1.00 93.56 90 VAL A O 1
ATOM 676 N N . ASP A 1 91 ? -6.609 8.667 7.298 1.00 91.50 91 ASP A N 1
ATOM 677 C CA . ASP A 1 91 ? -6.757 9.840 8.170 1.00 91.50 91 ASP A CA 1
ATOM 678 C C . ASP A 1 91 ? -8.067 9.819 8.969 1.00 91.50 91 ASP A C 1
ATOM 680 O O . ASP A 1 91 ? -8.108 10.239 10.123 1.00 91.50 91 ASP A O 1
ATOM 684 N N . MET A 1 92 ? -9.140 9.279 8.391 1.00 94.12 92 MET A N 1
ATOM 685 C CA . MET A 1 92 ? -10.451 9.203 9.041 1.00 94.12 92 MET A CA 1
ATOM 686 C C . MET A 1 92 ? -10.466 8.274 10.265 1.00 94.12 92 MET A C 1
ATOM 688 O O . MET A 1 92 ? -11.249 8.487 11.187 1.00 94.12 92 MET A O 1
ATOM 692 N N . LEU A 1 93 ? -9.584 7.274 10.292 1.00 96.19 93 LEU A N 1
ATOM 693 C CA . LEU A 1 93 ? -9.361 6.416 11.455 1.00 96.19 93 LEU A CA 1
ATOM 694 C C . LEU A 1 93 ? -8.244 6.962 12.349 1.00 96.19 93 LEU A C 1
ATOM 696 O O . LEU A 1 93 ? -8.275 6.742 13.555 1.00 96.19 93 LEU A O 1
ATOM 700 N N . GLY A 1 94 ? -7.290 7.700 11.773 1.00 95.06 94 GLY A N 1
ATOM 701 C CA . GLY A 1 94 ? -6.085 8.170 12.452 1.00 95.06 94 GLY A CA 1
ATOM 702 C C . GLY A 1 94 ? -5.037 7.071 12.604 1.00 95.06 94 GLY A C 1
ATOM 703 O O . GLY A 1 94 ? -4.386 6.994 13.641 1.00 95.06 94 GLY A O 1
ATOM 704 N N . VAL A 1 95 ? -4.897 6.213 11.592 1.00 95.69 95 VAL A N 1
ATOM 705 C CA . VAL A 1 95 ? -3.916 5.117 11.564 1.00 95.69 95 VAL A CA 1
ATOM 706 C C . VAL A 1 95 ? -2.973 5.280 10.382 1.00 95.69 95 VAL A C 1
ATOM 708 O O . VAL A 1 95 ? -3.391 5.786 9.335 1.00 95.69 95 VAL A O 1
ATOM 711 N N . SER A 1 96 ? -1.737 4.815 10.539 1.00 94.19 96 SER A N 1
ATOM 712 C CA . SER A 1 96 ? -0.755 4.743 9.459 1.00 94.19 96 SER A CA 1
ATOM 713 C C . SER A 1 96 ? -0.164 3.345 9.288 1.00 94.19 96 SER A C 1
ATOM 715 O O . SER A 1 96 ? -0.184 2.514 10.202 1.00 94.19 96 SER A O 1
ATOM 717 N N . TYR A 1 97 ? 0.326 3.084 8.082 1.00 94.12 97 TYR A N 1
ATOM 718 C CA . TYR A 1 97 ? 0.965 1.845 7.654 1.00 94.12 97 TYR A CA 1
ATOM 719 C C . TYR A 1 97 ? 1.895 2.129 6.471 1.00 94.12 97 TYR A C 1
ATOM 721 O O . TYR A 1 97 ? 1.827 3.186 5.847 1.00 94.12 97 TYR A O 1
ATOM 729 N N . SER A 1 98 ? 2.728 1.158 6.122 1.00 91.75 98 SER A N 1
ATOM 730 C CA . SER A 1 98 ? 3.609 1.231 4.958 1.00 91.75 98 SER A CA 1
ATOM 731 C C . SER A 1 98 ? 3.273 0.139 3.953 1.00 91.75 98 SER A C 1
ATOM 733 O O . SER A 1 98 ? 2.592 -0.841 4.268 1.00 91.75 98 SER A O 1
ATOM 735 N N . LEU A 1 99 ? 3.758 0.314 2.725 1.00 91.56 99 LEU A N 1
ATOM 736 C CA . LEU A 1 99 ? 3.780 -0.746 1.726 1.00 91.56 99 LEU A CA 1
ATOM 737 C C . LEU A 1 99 ? 5.185 -1.328 1.648 1.00 91.56 99 LEU A C 1
ATOM 739 O O . LEU A 1 99 ? 6.168 -0.611 1.434 1.00 91.56 99 LEU A O 1
ATOM 743 N N . GLU A 1 100 ? 5.254 -2.637 1.815 1.00 91.19 100 GLU A N 1
ATOM 744 C CA . GLU A 1 100 ? 6.465 -3.415 1.652 1.00 91.19 100 GLU A CA 1
ATOM 745 C C . GLU A 1 100 ? 6.826 -3.549 0.172 1.00 91.19 100 GLU A C 1
ATOM 747 O O . GLU A 1 100 ? 6.027 -3.322 -0.738 1.00 91.19 100 GLU A O 1
ATOM 752 N N . ARG A 1 101 ? 8.063 -3.968 -0.089 1.00 92.19 101 ARG A N 1
ATOM 753 C CA . ARG A 1 101 ? 8.541 -4.241 -1.455 1.00 92.19 101 ARG A CA 1
ATOM 754 C C . ARG A 1 101 ? 8.077 -5.595 -1.990 1.00 92.19 101 ARG A C 1
ATOM 756 O O . ARG A 1 101 ? 8.423 -5.953 -3.113 1.00 92.19 101 ARG A O 1
ATOM 763 N N . ARG A 1 102 ? 7.331 -6.353 -1.191 1.00 94.69 102 ARG A N 1
ATOM 764 C CA . ARG A 1 102 ? 6.792 -7.657 -1.558 1.00 94.69 102 ARG A CA 1
ATOM 765 C C . ARG A 1 102 ? 5.445 -7.505 -2.253 1.00 94.69 102 ARG A C 1
ATOM 767 O O . ARG A 1 102 ? 4.582 -6.761 -1.792 1.00 94.69 102 ARG A O 1
ATOM 774 N N . VAL A 1 103 ? 5.273 -8.212 -3.359 1.00 96.44 103 VAL A N 1
ATOM 775 C CA . VAL A 1 103 ? 4.038 -8.244 -4.137 1.00 96.44 103 VAL A CA 1
ATOM 776 C C . VAL A 1 103 ? 3.030 -9.142 -3.422 1.00 96.44 103 VAL A C 1
ATOM 778 O O . VAL A 1 103 ? 3.263 -10.339 -3.275 1.00 96.44 103 VAL A O 1
ATOM 781 N N . ALA A 1 104 ? 1.900 -8.575 -3.010 1.00 95.81 104 ALA A N 1
ATOM 782 C CA . ALA A 1 104 ? 0.778 -9.329 -2.457 1.00 95.81 104 ALA A CA 1
ATOM 783 C C . ALA A 1 104 ? -0.057 -9.979 -3.568 1.00 95.81 104 ALA A C 1
ATOM 785 O O . ALA A 1 104 ? -0.479 -11.126 -3.454 1.00 95.81 104 ALA A O 1
ATOM 786 N N . GLU A 1 105 ? -0.289 -9.240 -4.653 1.00 96.44 105 GLU A N 1
ATOM 787 C CA . GLU A 1 105 ? -1.096 -9.685 -5.785 1.00 96.44 105 GLU A CA 1
ATOM 788 C C . GLU A 1 105 ? -0.614 -9.021 -7.079 1.00 96.44 105 GLU A C 1
ATOM 790 O O . GLU A 1 105 ? -0.206 -7.855 -7.103 1.00 96.44 105 GLU A O 1
ATOM 795 N N . VAL A 1 106 ? -0.698 -9.769 -8.179 1.00 96.62 106 VAL A N 1
ATOM 796 C CA . VAL A 1 106 ? -0.544 -9.233 -9.531 1.00 96.62 106 VAL A CA 1
ATOM 797 C C . VAL A 1 106 ? -1.901 -9.246 -10.211 1.00 96.62 106 VAL A C 1
ATOM 799 O O . VAL A 1 106 ? -2.537 -10.291 -10.324 1.00 96.62 106 VAL A O 1
ATOM 802 N N . LEU A 1 107 ? -2.344 -8.070 -10.653 1.00 95.31 107 LEU A N 1
ATOM 803 C CA . LEU A 1 107 ? -3.678 -7.903 -11.214 1.00 95.31 107 LEU A CA 1
ATOM 804 C C . LEU A 1 107 ? -3.784 -8.589 -12.589 1.00 95.31 107 LEU A C 1
ATOM 806 O O . LEU A 1 107 ? -2.911 -8.352 -13.438 1.00 95.31 107 LEU A O 1
ATOM 810 N N . PRO A 1 108 ? -4.864 -9.348 -12.853 1.00 96.19 108 PRO A N 1
ATOM 811 C CA . PRO A 1 108 ? -5.087 -9.992 -14.143 1.00 96.19 108 PRO A CA 1
ATOM 812 C C . PRO A 1 108 ? -5.130 -9.008 -15.317 1.00 96.19 108 PRO A C 1
ATOM 814 O O . PRO A 1 108 ? -5.677 -7.906 -15.216 1.00 96.19 108 PRO A O 1
ATOM 817 N N . GLY A 1 109 ? -4.564 -9.412 -16.452 1.00 95.81 109 GLY A N 1
ATOM 818 C CA . GLY A 1 109 ? -4.463 -8.622 -17.678 1.00 95.81 109 GLY A CA 1
ATOM 819 C C . GLY A 1 109 ? -3.486 -7.446 -17.598 1.00 95.81 109 GLY A C 1
ATOM 820 O O . GLY A 1 109 ? -3.463 -6.614 -18.507 1.00 95.81 109 GLY A O 1
ATOM 821 N N . SER A 1 110 ? -2.704 -7.330 -16.521 1.00 94.00 110 SER A N 1
ATOM 822 C CA . SER A 1 110 ? -1.770 -6.218 -16.342 1.00 94.00 110 SER A CA 1
ATOM 823 C C . SER A 1 110 ? -0.413 -6.466 -17.020 1.00 94.00 110 SER A C 1
ATOM 825 O O . SER A 1 110 ? -0.027 -7.617 -17.225 1.00 94.00 110 SER A O 1
ATOM 827 N N . PRO A 1 111 ? 0.370 -5.407 -17.318 1.00 92.81 111 PRO A N 1
ATOM 828 C CA . PRO A 1 111 ? 1.738 -5.569 -17.817 1.00 92.81 111 PRO A CA 1
ATOM 829 C C . PRO A 1 111 ? 2.626 -6.402 -16.887 1.00 92.81 111 PRO A C 1
ATOM 831 O O . PRO A 1 111 ? 3.440 -7.184 -17.358 1.00 92.81 111 PRO A O 1
ATOM 834 N N . ALA A 1 112 ? 2.418 -6.294 -15.571 1.00 94.19 112 ALA A N 1
ATOM 835 C CA . ALA A 1 112 ? 3.128 -7.095 -14.580 1.00 94.19 112 ALA A CA 1
ATOM 836 C C . ALA A 1 112 ? 2.830 -8.597 -14.711 1.00 94.19 112 ALA A C 1
ATOM 838 O O . ALA A 1 112 ? 3.760 -9.400 -14.664 1.00 94.19 112 ALA A O 1
ATOM 839 N N . GLU A 1 113 ? 1.565 -8.969 -14.937 1.00 96.06 113 GLU A N 1
ATOM 840 C CA . GLU A 1 113 ? 1.180 -10.365 -15.188 1.00 96.06 113 GLU A CA 1
ATOM 841 C C . GLU A 1 113 ? 1.804 -10.875 -16.492 1.00 96.06 113 GLU A C 1
ATOM 843 O O . GLU A 1 113 ? 2.431 -11.932 -16.512 1.00 96.06 113 GLU A O 1
ATOM 848 N N . ALA A 1 114 ? 1.692 -10.094 -17.574 1.00 95.81 114 ALA A N 1
ATOM 849 C CA . ALA A 1 114 ? 2.257 -10.446 -18.877 1.00 95.81 114 ALA A CA 1
ATOM 850 C C . ALA A 1 114 ? 3.787 -10.606 -18.836 1.00 95.81 114 ALA A C 1
ATOM 852 O O . ALA A 1 114 ? 4.349 -11.393 -19.598 1.00 95.81 114 ALA A O 1
ATOM 853 N N . ALA A 1 115 ? 4.448 -9.871 -17.942 1.00 94.38 115 ALA A N 1
ATOM 854 C CA . ALA A 1 115 ? 5.884 -9.929 -17.725 1.00 94.38 115 ALA A CA 1
ATOM 855 C C . ALA A 1 115 ? 6.319 -11.062 -16.774 1.00 94.38 115 ALA A C 1
ATOM 857 O O . ALA A 1 115 ? 7.516 -11.302 -16.639 1.00 94.38 115 ALA A O 1
ATOM 858 N N . GLY A 1 116 ? 5.374 -11.778 -16.151 1.00 95.00 116 GLY A N 1
ATOM 859 C CA . GLY A 1 116 ? 5.643 -12.939 -15.300 1.00 95.00 116 GLY A CA 1
ATOM 860 C C . GLY A 1 116 ? 5.850 -12.636 -13.813 1.00 95.00 116 GLY A C 1
ATOM 861 O O . GLY A 1 116 ? 6.201 -13.549 -13.063 1.00 95.00 116 GLY A O 1
ATOM 862 N N . LEU A 1 117 ? 5.605 -11.400 -13.359 1.00 96.06 117 LEU A N 1
ATOM 863 C CA . LEU A 1 117 ? 5.580 -11.095 -11.924 1.00 96.06 117 LEU A CA 1
ATOM 864 C C . LEU A 1 117 ? 4.410 -11.821 -11.257 1.00 96.06 117 LEU A C 1
ATOM 866 O O . LEU A 1 117 ? 3.357 -12.020 -11.867 1.00 96.06 117 LEU A O 1
ATOM 870 N N . GLN A 1 118 ? 4.584 -12.218 -9.998 1.00 95.94 118 GLN A N 1
ATOM 871 C CA . GLN A 1 118 ? 3.551 -12.923 -9.232 1.00 95.94 118 GLN A CA 1
ATOM 872 C C . GLN A 1 118 ? 3.591 -12.516 -7.754 1.00 95.94 118 GLN A C 1
ATOM 874 O O . GLN A 1 118 ? 4.535 -11.874 -7.295 1.00 95.94 118 GLN A O 1
ATOM 879 N N . ALA A 1 119 ? 2.564 -12.915 -7.001 1.00 96.44 119 ALA A N 1
ATOM 880 C CA . ALA A 1 119 ? 2.571 -12.795 -5.547 1.00 96.44 119 ALA A CA 1
ATOM 881 C C . ALA A 1 119 ? 3.818 -13.471 -4.941 1.00 96.44 119 ALA A C 1
ATOM 883 O O . ALA A 1 119 ? 4.266 -14.512 -5.429 1.00 96.44 119 ALA A O 1
ATOM 884 N N . GLY A 1 120 ? 4.374 -12.860 -3.897 1.00 95.94 120 GLY A N 1
ATOM 885 C CA . GLY A 1 120 ? 5.612 -13.285 -3.244 1.00 95.94 120 GLY A CA 1
ATOM 886 C C . GLY A 1 120 ? 6.889 -12.697 -3.854 1.00 95.94 120 GLY A C 1
ATOM 887 O O . GLY A 1 120 ? 7.927 -12.726 -3.197 1.00 95.94 120 GLY A O 1
ATOM 888 N N . ASP A 1 121 ? 6.850 -12.111 -5.057 1.00 97.00 121 ASP A N 1
ATOM 889 C CA . ASP A 1 121 ? 8.010 -11.381 -5.589 1.00 97.00 121 ASP A CA 1
ATOM 890 C C . ASP A 1 121 ? 8.432 -10.246 -4.662 1.00 97.00 121 ASP A C 1
ATOM 892 O O . ASP A 1 121 ? 7.604 -9.440 -4.242 1.00 97.00 121 ASP A O 1
ATOM 896 N N . GLU A 1 122 ? 9.730 -10.117 -4.406 1.00 95.38 122 GLU A N 1
ATOM 897 C CA . GLU A 1 122 ? 10.285 -8.979 -3.683 1.00 95.38 122 GLU A CA 1
ATOM 898 C C . GLU A 1 122 ? 11.012 -8.044 -4.650 1.00 95.38 122 GLU A C 1
ATOM 900 O O . GLU A 1 122 ? 12.069 -8.375 -5.191 1.00 95.38 122 GLU A O 1
ATOM 905 N N . ILE A 1 123 ? 10.470 -6.842 -4.854 1.00 94.19 123 ILE A N 1
ATOM 906 C CA . ILE A 1 123 ? 11.051 -5.868 -5.775 1.00 94.19 123 ILE A CA 1
ATOM 907 C C . ILE A 1 123 ? 12.345 -5.292 -5.186 1.00 94.19 123 ILE A C 1
ATOM 909 O O . ILE A 1 123 ? 12.389 -4.760 -4.069 1.00 94.19 123 ILE A O 1
ATOM 913 N N . ARG A 1 124 ? 13.421 -5.390 -5.967 1.00 92.88 124 ARG A N 1
ATOM 914 C CA . ARG A 1 124 ? 14.772 -4.949 -5.600 1.00 92.88 124 ARG A CA 1
ATOM 915 C C . ARG A 1 124 ? 15.155 -3.652 -6.280 1.00 92.88 124 ARG A C 1
ATOM 917 O O . ARG A 1 124 ? 15.811 -2.803 -5.676 1.00 92.88 124 ARG A O 1
ATOM 924 N N . THR A 1 125 ? 14.818 -3.517 -7.555 1.00 91.56 125 THR A N 1
ATOM 925 C CA . THR A 1 125 ? 15.311 -2.419 -8.383 1.00 91.56 125 THR A CA 1
ATOM 926 C C . THR A 1 125 ? 14.301 -2.046 -9.452 1.00 91.56 125 THR A C 1
ATOM 928 O O . THR A 1 125 ? 13.659 -2.917 -10.036 1.00 91.56 125 THR A O 1
ATOM 931 N N . LEU A 1 126 ? 14.207 -0.747 -9.724 1.00 90.56 126 LEU A N 1
ATOM 932 C CA . LEU A 1 126 ? 13.415 -0.178 -10.805 1.00 90.56 126 LEU A CA 1
ATOM 933 C C . LEU A 1 126 ? 14.327 0.638 -11.721 1.00 90.56 126 LEU A C 1
ATOM 935 O O . LEU A 1 126 ? 15.116 1.457 -11.250 1.00 90.56 126 LEU A O 1
ATOM 939 N N . ARG A 1 127 ? 14.218 0.454 -13.035 1.00 88.19 127 ARG A N 1
ATOM 940 C CA . ARG A 1 127 ? 14.947 1.257 -14.020 1.00 88.19 127 ARG A CA 1
ATOM 941 C C . ARG A 1 127 ? 14.017 1.708 -15.137 1.00 88.19 127 ARG A C 1
ATOM 943 O O . ARG A 1 127 ? 13.415 0.898 -15.832 1.00 88.19 127 ARG A O 1
ATOM 950 N N . LEU A 1 128 ? 13.945 3.017 -15.346 1.00 87.44 128 LEU A N 1
ATOM 951 C CA . LEU A 1 128 ? 13.169 3.601 -16.437 1.00 87.44 128 LEU A CA 1
ATOM 952 C C . LEU A 1 128 ? 13.851 3.320 -17.779 1.00 87.44 128 LEU A C 1
ATOM 954 O O . LEU A 1 128 ? 15.047 3.559 -17.933 1.00 87.44 128 LEU A O 1
ATOM 958 N N . LYS A 1 129 ? 13.091 2.861 -18.774 1.00 87.44 129 LYS A N 1
ATOM 959 C CA . LYS A 1 129 ? 13.588 2.583 -20.130 1.00 87.44 129 LYS A CA 1
ATOM 960 C C . LYS A 1 129 ? 12.831 3.411 -21.179 1.00 87.44 129 LYS A C 1
ATOM 962 O O . LYS A 1 129 ? 12.177 2.837 -22.050 1.00 87.44 129 LYS A O 1
ATOM 967 N N . PRO A 1 130 ? 12.896 4.759 -21.131 1.00 86.88 130 PRO A N 1
ATOM 968 C CA . PRO A 1 130 ? 12.183 5.591 -22.091 1.00 86.88 130 PRO A CA 1
ATOM 969 C C . PRO A 1 130 ? 12.688 5.360 -23.515 1.00 86.88 130 PRO A C 1
ATOM 971 O O . PRO A 1 130 ? 13.894 5.295 -23.773 1.00 86.88 130 PRO A O 1
ATOM 974 N N . THR A 1 131 ? 11.747 5.293 -24.453 1.00 87.25 131 THR A N 1
ATOM 975 C CA . THR A 1 131 ? 12.029 5.233 -25.892 1.00 87.25 131 THR A CA 1
ATOM 976 C C . THR A 1 131 ? 12.689 6.524 -26.381 1.00 87.25 131 THR A C 1
ATOM 978 O O . THR A 1 131 ? 12.562 7.581 -25.759 1.00 87.25 131 THR A O 1
ATOM 981 N N . ASP A 1 132 ? 13.351 6.486 -27.538 1.00 86.12 132 ASP A N 1
ATOM 982 C CA . ASP A 1 132 ? 13.989 7.681 -28.110 1.00 86.12 132 ASP A CA 1
ATOM 983 C C . ASP A 1 132 ? 12.982 8.806 -28.391 1.00 86.12 132 ASP A C 1
ATOM 985 O O . ASP A 1 132 ? 13.272 9.981 -28.164 1.00 86.12 132 ASP A O 1
ATOM 989 N N . SER A 1 133 ? 11.754 8.448 -28.782 1.00 85.50 133 SER A N 1
ATOM 990 C CA . SER A 1 133 ? 10.659 9.412 -28.930 1.00 85.50 133 SER A CA 1
ATOM 991 C C . SER A 1 133 ? 10.284 10.071 -27.599 1.00 85.50 133 SER A C 1
ATOM 993 O O . SER A 1 133 ? 9.999 11.266 -27.568 1.00 85.50 133 SER A O 1
ATOM 995 N N . GLN A 1 134 ? 10.279 9.317 -26.498 1.00 85.69 134 GLN A N 1
ATOM 996 C CA . GLN A 1 134 ? 9.979 9.844 -25.163 1.00 85.69 134 GLN A CA 1
ATOM 997 C C . GLN A 1 134 ? 11.121 10.719 -24.633 1.00 85.69 134 GLN A C 1
ATOM 999 O O . GLN A 1 134 ? 10.855 11.769 -24.050 1.00 85.69 134 GLN A O 1
ATOM 1004 N N . LYS A 1 135 ? 12.382 10.366 -24.908 1.00 82.38 135 LYS A N 1
ATOM 1005 C CA . LYS A 1 135 ? 13.550 11.205 -24.579 1.00 82.38 135 LYS A CA 1
ATOM 1006 C C . LYS A 1 135 ? 13.509 12.574 -25.265 1.00 82.38 135 LYS A C 1
ATOM 1008 O O . LYS A 1 135 ? 14.002 13.547 -24.706 1.00 82.38 135 LYS A O 1
ATOM 1013 N N . GLY A 1 136 ? 12.908 12.651 -26.454 1.00 80.25 136 GLY A N 1
ATOM 1014 C CA . GLY A 1 136 ? 12.678 13.903 -27.182 1.00 80.25 136 GLY A CA 1
ATOM 1015 C C . GLY A 1 136 ? 11.458 14.706 -26.712 1.00 80.25 136 GLY A C 1
ATOM 1016 O O . GLY A 1 136 ? 11.315 15.867 -27.095 1.00 80.25 136 GLY A O 1
ATOM 1017 N N . SER A 1 137 ? 10.578 14.124 -25.887 1.00 74.19 137 SER A N 1
ATOM 1018 C CA . SER A 1 137 ? 9.525 14.886 -25.211 1.00 74.19 137 SER A CA 1
ATOM 1019 C C . SER A 1 137 ? 10.192 15.754 -24.145 1.00 74.19 137 SER A C 1
ATOM 1021 O O . SER A 1 137 ? 11.051 15.260 -23.424 1.00 74.19 137 SER A O 1
ATOM 1023 N N . GLY A 1 138 ? 9.843 17.040 -24.042 1.00 76.12 138 GLY A N 1
ATOM 1024 C CA . GLY A 1 138 ? 10.469 18.007 -23.119 1.00 76.12 138 GLY A CA 1
ATOM 1025 C C . GLY A 1 138 ? 10.317 17.707 -21.616 1.00 76.12 138 GLY A C 1
ATOM 1026 O O . GLY A 1 138 ? 10.415 18.622 -20.802 1.00 76.12 138 GLY A O 1
ATOM 1027 N N . TYR A 1 139 ? 10.040 16.456 -21.250 1.00 78.94 139 TYR A N 1
ATOM 1028 C CA . TYR A 1 139 ? 10.044 15.926 -19.900 1.00 78.94 139 TYR A CA 1
ATOM 1029 C C . TYR A 1 139 ? 11.463 15.935 -19.311 1.00 78.94 139 TYR A C 1
ATOM 1031 O O . TYR A 1 139 ? 12.443 15.592 -19.976 1.00 78.94 139 TYR A O 1
ATOM 1039 N N . GLY A 1 140 ? 11.572 16.334 -18.043 1.00 76.19 140 GLY A N 1
ATOM 1040 C CA . GLY A 1 140 ? 12.837 16.409 -17.314 1.00 76.19 140 GLY A CA 1
ATOM 1041 C C . GLY A 1 140 ? 13.318 15.036 -16.859 1.00 76.19 140 GLY A C 1
ATOM 1042 O O . GLY A 1 140 ? 13.236 14.722 -15.675 1.00 76.19 140 GLY A O 1
ATOM 1043 N N . TRP A 1 141 ? 13.808 14.218 -17.791 1.00 76.50 141 TRP A N 1
ATOM 1044 C CA . TRP A 1 141 ? 14.359 12.897 -17.484 1.00 76.50 141 TRP A CA 1
ATOM 1045 C C . TRP A 1 141 ? 15.489 12.975 -16.444 1.00 76.50 141 TRP A C 1
ATOM 1047 O O . TRP A 1 141 ? 16.276 13.932 -16.472 1.00 76.50 141 TRP A O 1
ATOM 1057 N N . PRO A 1 142 ? 15.620 11.966 -15.560 1.00 70.69 142 PRO A N 1
ATOM 1058 C CA . PRO A 1 142 ? 16.789 11.841 -14.701 1.00 70.69 142 PRO A CA 1
ATOM 1059 C C . PRO A 1 142 ? 18.074 11.954 -15.527 1.00 70.69 142 PRO A C 1
ATOM 1061 O O . PRO A 1 142 ? 18.207 11.338 -16.584 1.00 70.69 142 PRO A O 1
ATOM 1064 N N . LYS A 1 143 ? 19.024 12.773 -15.059 1.00 62.81 143 LYS A N 1
ATOM 1065 C CA . LYS A 1 143 ? 20.272 13.055 -15.797 1.00 62.81 143 LYS A CA 1
ATOM 1066 C C . LYS A 1 143 ? 21.168 11.824 -15.959 1.00 62.81 143 LYS A C 1
ATOM 1068 O O . LYS A 1 143 ? 22.032 11.820 -16.831 1.00 62.81 143 LYS A O 1
ATOM 1073 N N . HIS A 1 144 ? 20.963 10.811 -15.122 1.00 61.59 144 HIS A N 1
ATOM 1074 C CA . HIS A 1 144 ? 21.686 9.551 -15.143 1.00 61.59 144 HIS A CA 1
ATOM 1075 C C . HIS A 1 144 ? 20.694 8.400 -15.339 1.00 61.59 144 HIS A C 1
ATOM 1077 O O . HIS A 1 144 ? 19.653 8.371 -14.685 1.00 61.59 144 HIS A O 1
ATOM 1083 N N . ASP A 1 145 ? 21.037 7.453 -16.218 1.00 69.06 145 ASP A N 1
ATOM 1084 C CA . ASP A 1 145 ? 20.355 6.153 -16.368 1.00 69.06 145 ASP A CA 1
ATOM 1085 C C . ASP A 1 145 ? 20.760 5.220 -15.214 1.00 69.06 145 ASP A C 1
ATOM 1087 O O . ASP A 1 145 ? 21.292 4.122 -15.400 1.00 69.06 145 ASP A O 1
ATOM 1091 N N . GLU A 1 146 ? 20.617 5.719 -13.988 1.00 75.25 146 GLU A N 1
ATOM 1092 C CA . GLU A 1 146 ? 20.916 4.954 -12.791 1.00 75.25 146 GLU A CA 1
ATOM 1093 C C . GLU A 1 146 ? 19.653 4.219 -12.335 1.00 75.25 146 GLU A C 1
ATOM 1095 O O . GLU A 1 146 ? 18.587 4.827 -12.218 1.00 75.25 146 GLU A O 1
ATOM 1100 N N . PRO A 1 147 ? 19.744 2.897 -12.110 1.00 83.00 147 PRO A N 1
ATOM 1101 C CA . PRO A 1 147 ? 18.640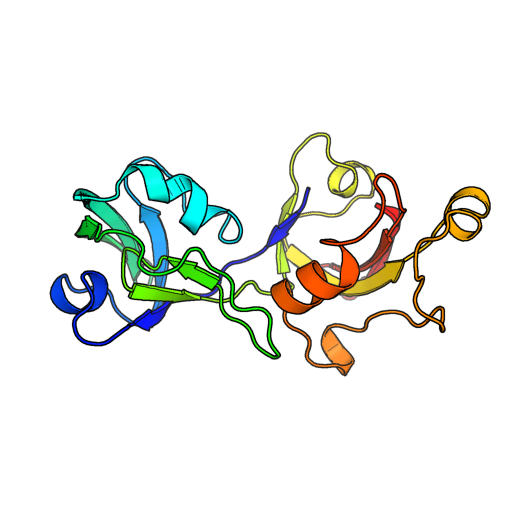 2.151 -11.534 1.00 83.00 147 PRO A CA 1
ATOM 1102 C C . PRO A 1 147 ? 18.351 2.652 -10.115 1.00 83.00 147 PRO A C 1
ATOM 1104 O O . PRO A 1 147 ? 19.275 2.847 -9.326 1.00 83.00 147 PRO A O 1
ATOM 1107 N N . LEU A 1 148 ? 17.073 2.776 -9.771 1.00 85.69 148 LEU A N 1
ATOM 1108 C CA . LEU A 1 148 ? 16.628 3.020 -8.407 1.00 85.69 148 LEU A CA 1
ATOM 1109 C C . LEU A 1 148 ? 16.719 1.708 -7.624 1.00 85.69 148 LEU A C 1
ATOM 1111 O O . LEU A 1 148 ? 15.936 0.786 -7.874 1.00 85.69 148 LEU A O 1
ATOM 1115 N N . SER A 1 149 ? 17.680 1.596 -6.704 1.00 88.44 149 SER A N 1
ATOM 1116 C CA . SER A 1 149 ? 17.856 0.390 -5.894 1.00 88.44 149 SER A CA 1
ATOM 1117 C C . SER A 1 149 ? 17.114 0.527 -4.573 1.00 88.44 149 SER A C 1
ATOM 1119 O O . SER A 1 149 ? 17.594 1.144 -3.628 1.00 88.44 149 SER A O 1
ATOM 1121 N N . LEU A 1 150 ? 15.950 -0.110 -4.473 1.00 86.44 150 LEU A N 1
ATOM 1122 C CA . LEU A 1 150 ? 15.103 0.005 -3.289 1.00 86.44 150 LEU A CA 1
ATOM 1123 C C . LEU A 1 150 ? 15.749 -0.636 -2.050 1.00 86.44 150 LEU A C 1
ATOM 1125 O O . LEU A 1 150 ? 15.460 -0.240 -0.926 1.00 86.44 150 LEU A O 1
ATOM 1129 N N . VAL A 1 151 ? 16.641 -1.613 -2.246 1.00 86.00 151 VAL A N 1
ATOM 1130 C CA . VAL A 1 151 ? 17.382 -2.247 -1.145 1.00 86.00 151 VAL A CA 1
ATOM 1131 C C . VAL A 1 151 ? 18.577 -1.414 -0.716 1.00 86.00 151 VAL A C 1
ATOM 1133 O O . VAL A 1 151 ? 18.729 -1.136 0.468 1.00 86.00 151 VAL A O 1
ATOM 1136 N N . LYS A 1 152 ? 19.446 -1.036 -1.661 1.00 84.50 152 LYS A N 1
ATOM 1137 C CA . LYS A 1 152 ? 20.695 -0.338 -1.331 1.00 84.50 152 LYS A CA 1
ATOM 1138 C C . LYS A 1 152 ? 20.423 1.055 -0.772 1.00 84.50 152 LYS A C 1
ATOM 1140 O O . LYS A 1 152 ? 21.136 1.493 0.124 1.00 84.50 152 LYS A O 1
ATOM 1145 N N . ASP A 1 153 ? 19.412 1.720 -1.317 1.00 81.75 153 ASP A N 1
ATOM 1146 C CA . ASP A 1 153 ? 19.079 3.095 -0.971 1.00 81.75 153 ASP A CA 1
ATOM 1147 C C . ASP A 1 153 ? 18.019 3.159 0.151 1.00 81.75 153 ASP A C 1
ATOM 1149 O O . ASP A 1 153 ? 17.589 4.247 0.520 1.00 81.75 153 ASP A O 1
ATOM 1153 N N . GLU A 1 154 ? 17.611 2.000 0.698 1.00 81.81 154 GLU A N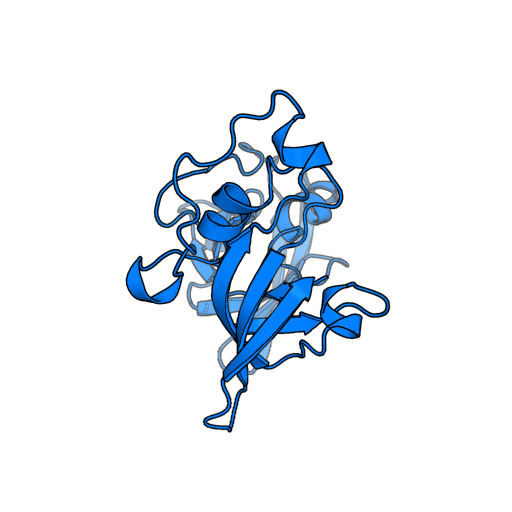 1
ATOM 1154 C CA . GLU A 1 154 ? 16.606 1.850 1.767 1.00 81.81 154 GLU A CA 1
ATOM 1155 C C . GLU A 1 154 ? 15.286 2.592 1.479 1.00 81.81 154 GLU A C 1
ATOM 1157 O O . GLU A 1 154 ? 14.664 3.182 2.366 1.00 81.81 154 GLU A O 1
ATOM 1162 N N . ILE A 1 155 ? 14.851 2.557 0.218 1.00 80.06 155 ILE A N 1
ATOM 1163 C CA . ILE A 1 155 ? 13.670 3.277 -0.262 1.00 80.06 155 ILE A CA 1
ATOM 1164 C C . ILE A 1 155 ? 12.438 2.386 -0.094 1.00 80.06 155 ILE A C 1
ATOM 1166 O O . ILE A 1 155 ? 12.371 1.276 -0.634 1.00 80.06 155 ILE A O 1
ATOM 1170 N N . GLY A 1 156 ? 11.444 2.885 0.645 1.00 81.50 156 GLY A N 1
ATOM 1171 C CA . GLY A 1 156 ? 10.140 2.235 0.775 1.00 81.50 156 GLY A CA 1
ATOM 1172 C C . GLY A 1 156 ? 9.405 2.178 -0.565 1.00 81.50 156 GLY A C 1
ATOM 1173 O O . GLY A 1 156 ? 9.631 3.012 -1.442 1.00 81.50 156 GLY A O 1
ATOM 1174 N N . TRP A 1 157 ? 8.502 1.207 -0.740 1.00 87.06 157 TRP A N 1
ATOM 1175 C CA . TRP A 1 157 ? 7.795 1.055 -2.016 1.00 87.06 157 TRP A CA 1
ATOM 1176 C C . TRP A 1 157 ? 7.034 2.322 -2.420 1.00 87.06 157 TRP A C 1
ATOM 1178 O O . TRP A 1 157 ? 7.059 2.694 -3.587 1.00 87.06 157 TRP A O 1
ATOM 1188 N N . GLN A 1 158 ? 6.403 3.006 -1.463 1.00 81.00 158 GLN A N 1
ATOM 1189 C CA . GLN A 1 158 ? 5.679 4.250 -1.722 1.00 81.00 158 GLN A CA 1
ATOM 1190 C C . GLN A 1 158 ? 6.602 5.355 -2.248 1.00 81.00 158 GLN A C 1
ATOM 1192 O O . GLN A 1 158 ? 6.306 5.951 -3.277 1.00 81.00 158 GLN A O 1
ATOM 1197 N N . ASP A 1 159 ? 7.746 5.577 -1.600 1.00 79.62 159 ASP A N 1
ATOM 1198 C CA . ASP A 1 159 ? 8.720 6.583 -2.031 1.00 79.62 159 ASP A CA 1
ATOM 1199 C C . ASP A 1 159 ? 9.264 6.253 -3.429 1.00 79.62 159 ASP A C 1
ATOM 1201 O O . ASP A 1 159 ? 9.401 7.135 -4.277 1.00 79.62 159 ASP A O 1
ATOM 1205 N N . ALA A 1 160 ? 9.527 4.970 -3.698 1.00 81.56 160 ALA A N 1
ATOM 1206 C CA . ALA A 1 160 ? 9.921 4.509 -5.022 1.00 81.56 160 ALA A CA 1
ATOM 1207 C C . ALA A 1 160 ? 8.795 4.709 -6.042 1.00 81.56 160 ALA A C 1
ATOM 1209 O O . ALA A 1 160 ? 9.065 5.101 -7.173 1.00 81.56 160 ALA A O 1
ATOM 1210 N N . PHE A 1 161 ? 7.541 4.479 -5.654 1.00 80.38 161 PHE A N 1
ATOM 1211 C CA . PHE A 1 161 ? 6.391 4.663 -6.524 1.00 80.38 161 PHE A CA 1
ATOM 1212 C C . PHE A 1 161 ? 6.186 6.137 -6.899 1.00 80.38 161 PHE A C 1
ATOM 1214 O O . PHE A 1 161 ? 6.060 6.472 -8.080 1.00 80.38 161 PHE A O 1
ATOM 1221 N N . ASP A 1 162 ? 6.223 7.024 -5.909 1.00 75.69 162 ASP A N 1
ATOM 1222 C CA . ASP A 1 162 ? 6.042 8.463 -6.087 1.00 75.69 162 ASP A CA 1
ATOM 1223 C C . ASP A 1 162 ? 7.213 9.075 -6.875 1.00 75.69 162 ASP A C 1
ATOM 1225 O O . ASP A 1 162 ? 7.006 9.869 -7.797 1.00 75.69 162 ASP A O 1
ATOM 1229 N N . ALA A 1 163 ? 8.450 8.657 -6.577 1.00 69.38 163 ALA A N 1
ATOM 1230 C CA . ALA A 1 163 ? 9.638 9.117 -7.291 1.00 69.38 163 ALA A CA 1
ATOM 1231 C C . ALA A 1 163 ? 9.715 8.572 -8.723 1.00 69.38 163 ALA A C 1
ATOM 1233 O O . ALA A 1 163 ? 10.112 9.299 -9.638 1.00 69.38 163 ALA A O 1
ATOM 1234 N N . ALA A 1 164 ? 9.375 7.294 -8.921 1.00 68.69 164 ALA A N 1
ATOM 1235 C CA . ALA A 1 164 ? 9.605 6.618 -10.187 1.00 68.69 164 ALA A CA 1
ATOM 1236 C C . ALA A 1 164 ? 8.407 6.650 -11.124 1.00 68.69 164 ALA A C 1
ATOM 1238 O O . ALA A 1 164 ? 8.667 6.654 -12.314 1.00 68.69 164 ALA A O 1
ATOM 1239 N N . PHE A 1 165 ? 7.151 6.673 -10.660 1.00 72.00 165 PHE A N 1
ATOM 1240 C CA . PHE A 1 165 ? 5.980 6.462 -11.527 1.00 72.00 165 PHE A CA 1
ATOM 1241 C C . PHE A 1 165 ? 4.965 7.602 -11.535 1.00 72.00 165 PHE A C 1
ATOM 1243 O O . PHE A 1 165 ? 4.382 7.851 -12.589 1.00 72.00 165 PHE A O 1
ATOM 1250 N N . GLN A 1 166 ? 4.749 8.307 -10.419 1.00 68.75 166 GLN A N 1
ATOM 1251 C CA . GLN A 1 166 ? 3.656 9.288 -10.316 1.00 68.75 166 GLN A CA 1
ATOM 1252 C C . GLN A 1 166 ? 3.728 10.392 -11.384 1.00 68.75 166 GLN A C 1
ATOM 1254 O O . GLN A 1 166 ? 2.696 10.852 -11.874 1.00 68.75 166 GLN A O 1
ATOM 1259 N N . TYR A 1 167 ? 4.940 10.797 -11.768 1.00 70.31 167 TYR A N 1
ATOM 1260 C CA . TYR A 1 167 ? 5.165 11.870 -12.738 1.00 70.31 167 TYR A CA 1
ATOM 1261 C C . TYR A 1 167 ? 5.566 11.377 -14.132 1.00 70.31 167 TYR A C 1
ATOM 1263 O O . TYR A 1 167 ? 5.766 12.201 -15.026 1.00 70.31 167 TYR A O 1
ATOM 1271 N N . LEU A 1 168 ? 5.676 10.061 -14.354 1.00 76.69 168 LEU A N 1
ATOM 1272 C CA . LEU A 1 168 ? 6.097 9.550 -15.656 1.00 76.69 168 LEU A CA 1
ATOM 1273 C C . LEU A 1 168 ? 5.058 9.826 -16.74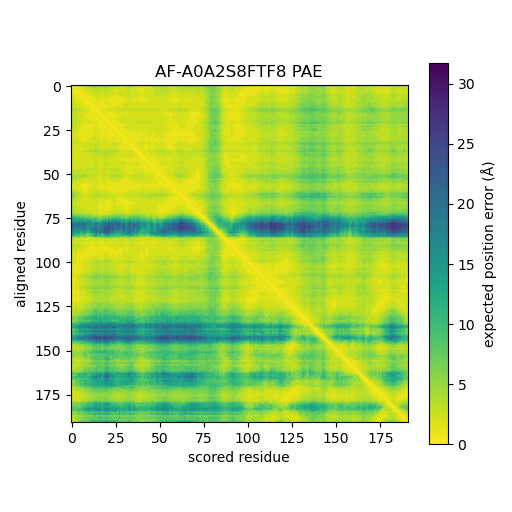3 1.00 76.69 168 LEU A C 1
ATOM 1275 O O . LEU A 1 168 ? 3.859 9.625 -16.530 1.00 76.69 168 LEU A O 1
ATOM 1279 N N . PRO A 1 169 ? 5.510 10.167 -17.962 1.00 81.56 169 PRO A N 1
ATOM 1280 C CA . PRO A 1 169 ? 4.672 10.049 -19.140 1.00 81.56 169 PRO A CA 1
ATOM 1281 C C . PRO A 1 169 ? 4.078 8.639 -19.252 1.00 81.56 169 PRO A C 1
ATOM 1283 O O . PRO A 1 169 ? 4.735 7.640 -18.953 1.00 81.56 169 PRO A O 1
ATOM 1286 N N . ALA A 1 170 ? 2.840 8.548 -19.732 1.00 80.62 170 ALA A N 1
ATOM 1287 C CA . ALA A 1 170 ? 2.196 7.259 -19.950 1.00 80.62 170 ALA A CA 1
ATOM 1288 C C . ALA A 1 170 ? 2.995 6.387 -20.939 1.00 80.62 170 ALA A C 1
ATOM 1290 O O . ALA A 1 170 ? 3.537 6.878 -21.935 1.00 80.62 170 ALA A O 1
ATOM 1291 N N . GLY A 1 171 ? 3.033 5.078 -20.675 1.00 84.25 171 GLY A N 1
ATOM 1292 C CA . GLY A 1 171 ? 3.668 4.090 -21.552 1.00 84.25 171 GLY A CA 1
ATOM 1293 C C . GLY A 1 171 ? 5.197 4.110 -21.539 1.00 84.25 171 GLY A C 1
ATOM 1294 O O . GLY A 1 171 ? 5.813 3.676 -22.509 1.00 84.25 171 GLY A O 1
ATOM 1295 N N . VAL A 1 172 ? 5.830 4.657 -20.499 1.00 87.56 172 VAL A N 1
ATOM 1296 C CA . VAL A 1 172 ? 7.276 4.511 -20.281 1.00 87.56 172 VAL A CA 1
ATOM 1297 C C . VAL A 1 172 ? 7.538 3.111 -19.724 1.00 87.56 172 VAL A C 1
ATOM 1299 O O . VAL A 1 172 ? 7.055 2.828 -18.630 1.00 87.56 172 VAL A O 1
ATOM 1302 N N . PRO A 1 173 ? 8.289 2.249 -20.435 1.00 89.12 173 PRO A N 1
ATOM 1303 C CA . PRO A 1 173 ? 8.623 0.926 -19.928 1.00 89.12 173 PRO A CA 1
ATOM 1304 C C . PRO A 1 173 ? 9.496 1.019 -18.677 1.00 89.12 173 PRO A C 1
ATOM 1306 O O . PRO A 1 173 ? 10.421 1.845 -18.619 1.00 89.12 173 PRO A O 1
ATOM 1309 N N . VAL A 1 174 ? 9.242 0.147 -17.707 1.00 89.56 174 VAL A N 1
ATOM 1310 C CA . VAL A 1 174 ? 10.038 0.052 -16.481 1.00 89.56 174 VAL A CA 1
ATOM 1311 C C . VAL A 1 174 ? 10.609 -1.348 -16.350 1.00 89.56 174 VAL A C 1
ATOM 1313 O O . VAL A 1 174 ? 9.893 -2.342 -16.298 1.00 89.56 174 VAL A O 1
ATOM 1316 N N . GLU A 1 175 ? 11.934 -1.421 -16.322 1.00 92.00 175 GLU A N 1
ATOM 1317 C CA . GLU A 1 175 ? 12.667 -2.641 -16.020 1.00 92.00 175 GLU A CA 1
ATOM 1318 C C . GLU A 1 175 ? 12.632 -2.855 -14.505 1.00 92.00 175 GLU A C 1
ATOM 1320 O O . GLU A 1 175 ? 13.057 -1.996 -13.730 1.00 92.00 175 GLU A O 1
ATOM 1325 N N . VAL A 1 176 ? 12.100 -3.995 -14.088 1.00 93.19 176 VAL A N 1
ATOM 1326 C CA . VAL A 1 176 ? 11.927 -4.396 -12.697 1.00 93.19 176 VAL A CA 1
ATOM 1327 C C . VAL A 1 176 ? 12.829 -5.587 -12.435 1.00 93.19 176 VAL A C 1
ATOM 1329 O O . VAL A 1 176 ? 12.768 -6.581 -13.155 1.00 93.19 176 VAL A O 1
ATOM 1332 N N . ILE A 1 177 ? 13.653 -5.487 -11.397 1.00 94.06 177 ILE A N 1
ATOM 1333 C CA . ILE A 1 177 ? 14.435 -6.610 -10.883 1.00 94.06 177 ILE A CA 1
ATOM 1334 C C . ILE A 1 177 ? 13.793 -7.045 -9.570 1.00 94.06 177 ILE A C 1
ATOM 1336 O O . ILE A 1 177 ? 13.639 -6.219 -8.662 1.00 94.06 177 ILE A O 1
ATOM 1340 N N . ALA A 1 178 ? 13.417 -8.316 -9.479 1.00 95.38 178 ALA A N 1
ATOM 1341 C CA . ALA A 1 178 ? 12.731 -8.885 -8.328 1.00 95.38 178 ALA A CA 1
ATOM 1342 C C . ALA A 1 178 ? 13.291 -10.264 -7.973 1.00 95.38 178 ALA A C 1
ATOM 1344 O O . ALA A 1 178 ? 13.652 -11.034 -8.864 1.00 95.38 178 ALA A O 1
ATOM 1345 N N . ASP A 1 179 ? 13.330 -10.569 -6.680 1.00 95.25 179 ASP A N 1
ATOM 1346 C CA . ASP A 1 179 ? 13.649 -11.909 -6.195 1.00 95.25 179 ASP A CA 1
ATOM 1347 C C . ASP A 1 179 ? 12.368 -12.707 -6.002 1.00 95.25 179 ASP A C 1
ATOM 1349 O O . ASP A 1 179 ? 11.373 -12.198 -5.476 1.00 95.25 179 ASP A O 1
ATOM 1353 N N . ARG A 1 180 ? 12.407 -13.976 -6.395 1.00 94.75 180 ARG A N 1
ATOM 1354 C CA . ARG A 1 180 ? 11.275 -14.879 -6.273 1.00 94.75 180 ARG A CA 1
ATOM 1355 C C . ARG A 1 180 ? 11.281 -15.574 -4.914 1.00 94.75 180 ARG A C 1
ATOM 1357 O O . ARG A 1 180 ? 12.213 -16.306 -4.584 1.00 94.75 180 ARG A O 1
ATOM 1364 N N . GLU A 1 181 ? 10.207 -15.391 -4.145 1.00 89.25 181 GLU A N 1
ATOM 1365 C CA . GLU A 1 181 ? 10.032 -16.061 -2.856 1.00 89.25 181 GLU A CA 1
ATOM 1366 C C . GLU A 1 181 ? 10.271 -17.576 -2.929 1.00 89.25 181 GLU A C 1
ATOM 1368 O O . GLU A 1 181 ? 9.811 -18.266 -3.839 1.00 89.25 181 GLU A O 1
ATOM 1373 N N . GLY A 1 182 ? 10.980 -18.089 -1.919 1.00 83.19 182 GLY A N 1
ATOM 1374 C CA . GLY A 1 182 ? 11.269 -19.514 -1.778 1.00 83.19 182 GLY A CA 1
ATOM 1375 C C . GLY A 1 182 ? 12.343 -20.029 -2.736 1.00 83.19 182 GLY A C 1
ATOM 1376 O O . GLY A 1 182 ? 12.574 -21.237 -2.781 1.00 83.19 182 GLY A O 1
ATOM 1377 N N . THR A 1 183 ? 13.004 -19.139 -3.479 1.00 83.94 183 THR A N 1
ATOM 1378 C CA . THR A 1 183 ? 14.065 -19.474 -4.433 1.00 83.94 183 THR A CA 1
ATOM 1379 C C . THR A 1 183 ? 15.241 -18.503 -4.308 1.00 83.94 183 THR A C 1
ATOM 1381 O O . THR A 1 183 ? 15.100 -17.424 -3.737 1.00 83.94 183 THR A O 1
ATOM 1384 N N . ASP A 1 184 ? 16.380 -18.868 -4.897 1.00 81.19 184 ASP A N 1
ATOM 1385 C CA . ASP A 1 184 ? 17.513 -17.956 -5.119 1.00 81.19 184 ASP A CA 1
ATOM 1386 C C . ASP A 1 184 ? 17.438 -17.287 -6.512 1.00 81.19 184 ASP A C 1
ATOM 1388 O O . ASP A 1 184 ? 18.446 -16.822 -7.050 1.00 81.19 184 ASP A O 1
ATOM 1392 N N . GLU A 1 185 ? 16.261 -17.290 -7.148 1.00 86.19 185 GLU A N 1
ATOM 1393 C CA . GLU A 1 185 ? 16.072 -16.744 -8.490 1.00 86.19 185 GLU A CA 1
ATOM 1394 C C . GLU A 1 185 ? 15.782 -15.241 -8.437 1.00 86.19 185 GLU A C 1
ATOM 1396 O O . GLU A 1 185 ? 14.791 -14.790 -7.858 1.00 86.19 185 GLU A O 1
ATOM 1401 N N . THR A 1 186 ? 16.628 -14.465 -9.113 1.00 90.44 186 THR A N 1
ATOM 1402 C CA . THR A 1 186 ? 16.368 -13.061 -9.436 1.00 90.44 186 THR A CA 1
ATOM 1403 C C . THR A 1 186 ? 15.926 -12.966 -10.891 1.00 90.44 186 THR A C 1
ATOM 1405 O O . THR A 1 186 ? 16.637 -13.408 -11.798 1.00 90.44 186 THR A O 1
ATOM 1408 N N . GLN A 1 187 ? 14.775 -12.345 -11.127 1.00 90.56 187 GLN A N 1
ATOM 1409 C CA . GLN A 1 187 ? 14.255 -12.079 -12.462 1.00 90.56 187 GLN A CA 1
ATOM 1410 C C . GLN A 1 187 ? 14.341 -10.598 -12.813 1.00 90.56 187 GLN A C 1
ATOM 1412 O O . GLN A 1 187 ? 14.152 -9.726 -11.965 1.00 90.56 187 GLN A O 1
ATOM 1417 N N . THR A 1 188 ? 14.586 -10.332 -14.094 1.00 92.50 188 THR A N 1
ATOM 1418 C CA . THR A 1 188 ? 14.526 -8.995 -14.683 1.00 92.50 188 THR A CA 1
ATOM 1419 C C . THR A 1 188 ? 13.434 -8.993 -15.734 1.00 92.50 188 THR A C 1
ATOM 1421 O O . THR A 1 188 ? 13.506 -9.746 -16.706 1.00 92.50 188 THR A O 1
ATOM 1424 N N . VAL A 1 189 ? 12.437 -8.137 -15.552 1.00 91.12 189 VAL A N 1
ATOM 1425 C CA . VAL A 1 189 ? 11.258 -8.065 -16.415 1.00 91.12 189 VAL A CA 1
ATOM 1426 C C . VAL A 1 189 ? 10.996 -6.626 -16.840 1.00 91.12 189 VAL A C 1
ATOM 1428 O O . VAL A 1 189 ? 11.441 -5.693 -16.179 1.00 91.12 189 VAL A O 1
ATOM 1431 N N . LEU A 1 190 ? 10.288 -6.432 -17.949 1.00 90.38 190 LEU A N 1
ATOM 1432 C CA . LEU A 1 190 ? 9.901 -5.110 -18.439 1.00 90.38 190 LEU A CA 1
ATOM 1433 C C . LEU A 1 190 ? 8.379 -4.988 -18.360 1.00 90.38 190 LEU A C 1
ATOM 1435 O O . LEU A 1 190 ? 7.684 -5.817 -18.948 1.00 90.38 190 LEU A O 1
ATOM 1439 N N . ILE A 1 191 ? 7.884 -3.976 -17.645 1.00 87.94 191 ILE A N 1
ATOM 1440 C CA . ILE A 1 191 ? 6.449 -3.695 -17.462 1.00 87.94 191 ILE A CA 1
ATOM 1441 C C . ILE A 1 191 ? 6.046 -2.330 -18.011 1.00 87.94 191 ILE A C 1
ATOM 1443 O O . ILE A 1 191 ? 6.938 -1.464 -18.187 1.00 87.94 191 ILE A O 1
#

InterPro domains:
  IPR001478 PDZ domain [PF13180] (9-71)
  IPR001478 PDZ domain [PS50106] (1-63)
  IPR001478 PDZ domain [PS50106] (93-123)
  IPR004387 Peptidase M50, putative membrane-associated zinc metallopeptidase [PTHR42837] (9-99)
  IPR036034 PDZ superfamily [G3DSA:2.30.42.10] (6-90)
  IPR036034 PDZ superfamily [G3DSA:2.30.42.10] (91-191)
  IPR036034 PDZ superfamily [SSF50156] (9-77)
  IPR036034 PDZ superfamily [SSF50156] (92-127)

Organism: NCBI:txid124

Radius of gyration: 18.28 Å; Cα contacts (8 Å, |Δi|>4): 395; chains: 1; bounding box: 42×38×50 Å